Protein AF-0000000073452058 (afdb_homodimer)

Nearest PDB structures (foldseek):
  7nsj-assembly1_Ak  TM=2.995E-01  e=7.563E+00  Sus scrofa
  7nsj-assembly1_Ak  TM=2.996E-01  e=7.568E+00  Sus scrofa

Organism: Bacillus licheniformis (strain ATCC 14580 / DSM 13 / JCM 2505 / CCUG 7422 / NBRC 12200 / NCIMB 9375 / NCTC 10341 / NRRL NRS-1264 / Gibson 46) (NCBI:txid279010)

Foldseek 3Di:
DPPVVVVVVVVVVVVVVVVVVVCVLADDDPVLLVVLVVVLVVCCVPPHPDDDPVPDDPVSLVVVLVVCVVCVVVVVHDPSSSLNSLNSNCVVNVHPSPDPVVVVPDPPVVVVVPVVD/DPPVVVVVVVVVVVVVVVVVVVCVLADDDPVLLVVLVVVLVVCCVPPHPDDDPVPDDPVSLVVVLVVCVVCVVVVVHDPSSSLNSLNSNCVVNVHPSDDPVVVVPDPPVVVVVPVVD

Solvent-accessible surface area (backbone atoms only — not comparable to full-atom values): 13432 Å² total; per-residue (Å²): 130,60,68,70,53,51,52,48,52,51,50,30,55,52,41,35,52,56,50,52,61,51,37,59,76,70,53,68,51,71,68,54,50,50,51,46,43,46,53,52,26,51,48,35,59,72,73,48,87,58,84,46,75,86,63,62,47,71,66,55,53,50,53,48,51,53,50,46,68,75,36,23,78,83,70,72,49,54,70,66,53,51,49,45,42,46,50,52,50,17,56,58,64,63,38,77,64,52,71,60,59,61,38,60,67,56,86,47,67,52,55,72,57,52,64,76,108,129,59,67,70,56,52,52,48,51,51,51,32,55,50,41,34,52,56,49,52,62,51,37,58,76,72,50,67,52,71,67,54,50,50,52,46,42,47,52,52,27,52,48,35,59,72,73,48,87,58,83,46,75,86,63,62,44,72,66,56,52,51,52,46,51,51,50,45,69,76,37,24,76,83,71,71,48,54,71,66,52,51,51,45,42,47,50,52,51,18,55,59,65,62,40,77,62,56,71,61,59,57,40,60,69,55,85,47,67,54,56,72,58,54,63,76,109

Structure (mmCIF, N/CA/C/O backbone):
data_AF-0000000073452058-model_v1
#
loop_
_entity.id
_entity.type
_entity.pdbx_description
1 polymer Motility-swarming
#
loop_
_atom_site.group_PDB
_atom_site.id
_atom_site.type_symbol
_atom_site.label_atom_id
_atom_site.label_alt_id
_atom_site.label_comp_id
_atom_site.label_asym_id
_atom_site.label_entity_id
_atom_site.label_seq_id
_atom_site.pdbx_PDB_ins_code
_atom_site.Cartn_x
_atom_site.Cartn_y
_atom_site.Cartn_z
_atom_site.occupancy
_atom_site.B_iso_or_equiv
_atom_site.auth_seq_id
_atom_site.auth_comp_id
_atom_site.auth_asym_id
_atom_site.auth_atom_id
_atom_site.pdbx_PDB_model_num
ATOM 1 N N . MET A 1 1 ? 0.256 28.078 26.484 1 56.62 1 MET A N 1
ATOM 2 C CA . MET A 1 1 ? 0.219 27.781 25.062 1 56.62 1 MET A CA 1
ATOM 3 C C . MET A 1 1 ? -0.728 28.719 24.328 1 56.62 1 MET A C 1
ATOM 5 O O . MET A 1 1 ? -1.786 29.078 24.859 1 56.62 1 MET A O 1
ATOM 9 N N . LYS A 1 2 ? -0.195 29.594 23.359 1 75 2 LYS A N 1
ATOM 10 C CA . LYS A 1 2 ? -1.02 30.531 22.625 1 75 2 LYS A CA 1
ATOM 11 C C . LYS A 1 2 ? -2.203 29.844 21.953 1 75 2 LYS A C 1
ATOM 13 O O . LYS A 1 2 ? -2.111 28.672 21.594 1 75 2 LYS A O 1
ATOM 18 N N . ARG A 1 3 ? -3.305 30.359 22.078 1 81.88 3 ARG A N 1
ATOM 19 C CA . ARG A 1 3 ? -4.562 29.844 21.547 1 81.88 3 ARG A CA 1
ATOM 20 C C . ARG A 1 3 ? -4.367 29.234 20.172 1 81.88 3 ARG A C 1
ATOM 22 O O . ARG A 1 3 ? -4.895 28.172 19.875 1 81.88 3 ARG A O 1
ATOM 29 N N . ALA A 1 4 ? -3.637 29.906 19.344 1 80.69 4 ALA A N 1
ATOM 30 C CA . ALA A 1 4 ? -3.387 29.406 17.984 1 80.69 4 ALA A CA 1
ATOM 31 C C . ALA A 1 4 ? -2.658 28.078 18.016 1 80.69 4 ALA A C 1
ATOM 33 O O . ALA A 1 4 ? -2.943 27.188 17.203 1 80.69 4 ALA A O 1
ATOM 34 N N . SER A 1 5 ? -1.816 27.906 18.969 1 82.88 5 SER A N 1
ATOM 35 C CA . SER A 1 5 ? -1.056 26.672 19.109 1 82.88 5 SER A CA 1
ATOM 36 C C . SER A 1 5 ? -1.951 25.516 19.547 1 82.88 5 SER A C 1
ATOM 38 O O . SER A 1 5 ? -1.804 24.391 19.062 1 82.88 5 SER A O 1
ATOM 40 N N . ILE A 1 6 ? -2.865 25.828 20.359 1 86.81 6 ILE A N 1
ATOM 41 C CA . ILE A 1 6 ? -3.783 24.812 20.859 1 86.81 6 ILE A CA 1
ATOM 42 C C . ILE A 1 6 ? -4.68 24.328 19.719 1 86.81 6 ILE A C 1
ATOM 44 O O . ILE A 1 6 ? -4.941 23.125 19.594 1 86.81 6 ILE A O 1
ATOM 48 N N . VAL A 1 7 ? -5.145 25.266 18.984 1 86 7 VAL A N 1
ATOM 49 C CA . VAL A 1 7 ? -6.023 24.938 17.859 1 86 7 VAL A CA 1
ATOM 50 C C . VAL A 1 7 ? -5.273 24.062 16.859 1 86 7 VAL A C 1
ATOM 52 O O . VAL A 1 7 ? -5.812 23.078 16.359 1 86 7 VAL A O 1
ATOM 55 N N . ARG A 1 8 ? -4.082 24.438 16.625 1 89.44 8 ARG A N 1
ATOM 56 C CA . ARG A 1 8 ? -3.264 23.688 15.695 1 89.44 8 ARG A CA 1
ATOM 57 C C . ARG A 1 8 ? -2.998 22.281 16.219 1 89.44 8 ARG A C 1
ATOM 59 O O . ARG A 1 8 ? -3.023 21.312 15.461 1 89.44 8 ARG A O 1
ATOM 66 N N . GLU A 1 9 ? -2.744 22.156 17.469 1 90.88 9 GLU A N 1
ATOM 67 C CA . GLU A 1 9 ? -2.5 20.859 18.094 1 90.88 9 GLU A CA 1
ATOM 68 C C . GLU A 1 9 ? -3.738 19.969 18.016 1 90.88 9 GLU A C 1
ATOM 70 O O . GLU A 1 9 ? -3.629 18.766 17.75 1 90.88 9 GLU A O 1
ATOM 75 N N . LYS A 1 10 ? -4.859 20.594 18.266 1 92.88 10 LYS A N 1
ATOM 76 C CA . LYS A 1 10 ? -6.109 19.844 18.172 1 92.88 10 LYS A CA 1
ATOM 77 C C . LYS A 1 10 ? -6.352 19.344 16.75 1 92.88 10 LYS A C 1
ATOM 79 O O . LYS A 1 10 ? -6.75 18.203 16.547 1 92.88 10 LYS A O 1
ATOM 84 N N . LYS A 1 11 ? -6.156 20.203 15.883 1 93.69 11 LYS A N 1
ATOM 85 C CA . LYS A 1 11 ? -6.328 19.844 14.484 1 93.69 11 LYS A CA 1
ATOM 86 C C . LYS A 1 11 ? -5.375 18.719 14.086 1 93.69 11 LYS A C 1
ATOM 88 O O . LYS A 1 11 ? -5.754 17.812 13.352 1 93.69 11 LYS A O 1
ATOM 93 N N . TYR A 1 12 ? -4.207 18.766 14.594 1 95.31 12 TYR A N 1
ATOM 94 C CA . TYR A 1 12 ? -3.205 17.734 14.352 1 95.31 12 TYR A CA 1
ATOM 95 C C . TYR A 1 12 ? -3.707 16.375 14.805 1 95.31 12 TYR A C 1
ATOM 97 O O . TYR A 1 12 ? -3.709 15.414 14.023 1 95.31 12 TYR A O 1
ATOM 105 N N . TYR A 1 13 ? -4.172 16.266 15.992 1 95.44 13 TYR A N 1
ATOM 106 C CA . TYR A 1 13 ? -4.605 14.977 16.531 1 95.44 13 TYR A CA 1
ATOM 107 C C . TYR A 1 13 ? -5.844 14.469 15.805 1 95.44 13 TYR A C 1
ATOM 109 O O . TYR A 1 13 ? -5.992 13.266 15.586 1 95.44 13 TYR A O 1
ATOM 117 N N . GLU A 1 14 ? -6.652 15.383 15.414 1 95 14 GLU A N 1
ATOM 118 C CA . GLU A 1 14 ? -7.844 15 14.664 1 95 14 GLU A CA 1
ATOM 119 C C . GLU A 1 14 ? -7.473 14.422 13.297 1 95 14 GLU A C 1
ATOM 121 O O . GLU A 1 14 ? -8.023 13.398 12.883 1 95 14 GLU A O 1
ATOM 126 N N . LEU A 1 15 ? -6.59 15.055 12.672 1 95.69 15 LEU A N 1
ATOM 127 C CA . LEU A 1 15 ? -6.16 14.578 11.359 1 95.69 15 LEU A CA 1
ATOM 128 C C . LEU A 1 15 ? -5.461 13.227 11.469 1 95.69 15 LEU A C 1
ATOM 130 O O . LEU A 1 15 ? -5.719 12.328 10.672 1 95.69 15 LEU A O 1
ATOM 134 N N . VAL A 1 16 ? -4.594 13.055 12.492 1 95.75 16 VAL A N 1
ATOM 135 C CA . VAL A 1 16 ? -3.902 11.789 12.703 1 95.75 16 VAL A CA 1
ATOM 136 C C . VAL A 1 16 ? -4.926 10.672 12.898 1 95.75 16 VAL A C 1
ATOM 138 O O . VAL A 1 16 ? -4.812 9.602 12.289 1 95.75 16 VAL A O 1
ATOM 141 N N . GLU A 1 17 ? -5.918 10.961 13.672 1 95.06 17 GLU A N 1
ATOM 142 C CA . GLU A 1 17 ? -6.922 9.945 13.969 1 95.06 17 GLU A CA 1
ATOM 143 C C . GLU A 1 17 ? -7.73 9.594 12.719 1 95.06 17 GLU A C 1
ATOM 145 O O . GLU A 1 17 ? -7.992 8.422 12.453 1 95.06 17 GLU A O 1
ATOM 150 N N . GLN A 1 18 ? -8.141 10.562 11.992 1 93.38 18 GLN A N 1
ATOM 151 C CA . GLN A 1 18 ? -8.898 10.328 10.758 1 93.38 18 GLN A CA 1
ATOM 152 C C . GLN A 1 18 ? -8.07 9.539 9.75 1 93.38 18 GLN A C 1
ATOM 154 O O . GLN A 1 18 ? -8.578 8.625 9.109 1 93.38 18 GLN A O 1
ATOM 159 N N . LEU A 1 19 ? -6.844 9.867 9.625 1 93.31 19 LEU A N 1
ATOM 160 C CA . LEU A 1 19 ? -5.969 9.188 8.672 1 93.31 19 LEU A CA 1
ATOM 161 C C . LEU A 1 19 ? -5.688 7.754 9.117 1 93.31 19 LEU A C 1
ATOM 163 O O . LEU A 1 19 ? -5.57 6.852 8.289 1 93.31 19 LEU A O 1
ATOM 167 N N . LYS A 1 20 ? -5.52 7.559 10.391 1 92.31 20 LYS A N 1
ATOM 168 C CA . LYS A 1 20 ? -5.336 6.215 10.922 1 92.31 20 LYS A CA 1
ATOM 169 C C . LYS A 1 20 ? -6.516 5.312 10.57 1 92.31 20 LYS A C 1
ATOM 171 O O . LYS A 1 20 ? -6.328 4.16 10.18 1 92.31 20 LYS A O 1
ATOM 176 N N . VAL A 1 21 ? -7.668 5.805 10.719 1 87.88 21 VAL A N 1
ATOM 177 C CA . VAL A 1 21 ? -8.875 5.043 10.414 1 87.88 21 VAL A CA 1
ATOM 178 C C . VAL A 1 21 ? -8.883 4.668 8.93 1 87.88 21 VAL A C 1
ATOM 180 O O . VAL A 1 21 ? -9.156 3.518 8.578 1 87.88 21 VAL A O 1
ATOM 183 N N . ARG A 1 22 ? -8.523 5.578 8.102 1 83.12 22 ARG A N 1
ATOM 184 C CA . ARG A 1 22 ? -8.539 5.332 6.66 1 83.12 22 ARG A CA 1
ATOM 185 C C . ARG A 1 22 ? -7.43 4.367 6.258 1 83.12 22 ARG A C 1
ATOM 187 O O . ARG A 1 22 ? -7.559 3.646 5.266 1 83.12 22 ARG A O 1
ATOM 194 N N . SER A 1 23 ? -6.348 4.395 7.055 1 86.75 23 SER A N 1
ATOM 195 C CA . SER A 1 23 ? -5.199 3.562 6.711 1 86.75 23 SER A CA 1
ATOM 196 C C . SER A 1 23 ? -5.477 2.09 6.992 1 86.75 23 SER A C 1
ATOM 198 O O . SER A 1 23 ? -4.785 1.211 6.473 1 86.75 23 SER A O 1
ATOM 200 N N . GLN A 1 24 ? -6.418 1.76 7.77 1 81.12 24 GLN A N 1
ATOM 201 C CA . GLN A 1 24 ? -6.719 0.382 8.141 1 81.12 24 GLN A CA 1
ATOM 202 C C . GLN A 1 24 ? -7.133 -0.438 6.922 1 81.12 24 GLN A C 1
ATOM 204 O O . GLN A 1 24 ? -6.922 -1.652 6.883 1 81.12 24 GLN A O 1
ATOM 209 N N . ASP A 1 25 ? -7.641 0.292 5.996 1 70.62 25 ASP A N 1
ATOM 210 C CA . ASP A 1 25 ? -8.125 -0.395 4.801 1 70.62 25 ASP A CA 1
ATOM 211 C C . ASP A 1 25 ? -6.996 -0.639 3.809 1 70.62 25 ASP A C 1
ATOM 213 O O . ASP A 1 25 ? -7.141 -1.435 2.877 1 70.62 25 ASP A O 1
ATOM 217 N N . VAL A 1 26 ? -5.934 0.062 4.109 1 73.94 26 VAL A N 1
ATOM 218 C CA . VAL A 1 26 ? -4.902 -0.02 3.08 1 73.94 26 VAL A CA 1
ATOM 219 C C . VAL A 1 26 ? -3.621 -0.601 3.676 1 73.94 26 VAL A C 1
ATOM 221 O O . VAL A 1 26 ? -2.623 -0.774 2.973 1 73.94 26 VAL A O 1
ATOM 224 N N . THR A 1 27 ? -3.629 -0.846 4.953 1 80.31 27 THR A N 1
ATOM 225 C CA . THR A 1 27 ? -2.498 -1.493 5.613 1 80.31 27 THR A CA 1
ATOM 226 C C . THR A 1 27 ? -2.881 -2.891 6.094 1 80.31 27 THR A C 1
ATOM 228 O O . THR A 1 27 ? -4.055 -3.16 6.363 1 80.31 27 THR A O 1
ATOM 231 N N . PHE A 1 28 ? -1.973 -3.779 6.059 1 78.25 28 PHE A N 1
ATOM 232 C CA . PHE A 1 28 ? -2.193 -5.125 6.574 1 78.25 28 PHE A CA 1
ATOM 233 C C . PHE A 1 28 ? -0.896 -5.715 7.121 1 78.25 28 PHE A C 1
ATOM 235 O O . PHE A 1 28 ? 0.19 -5.207 6.836 1 78.25 28 PHE A O 1
ATOM 242 N N . SER A 1 29 ? -1.094 -6.613 7.957 1 81.25 29 SER A N 1
ATOM 243 C CA . SER A 1 29 ? 0.031 -7.234 8.648 1 81.25 29 SER A CA 1
ATOM 244 C C . SER A 1 29 ? 0.936 -7.98 7.668 1 81.25 29 SER A C 1
ATOM 246 O O . SER A 1 29 ? 0.506 -8.352 6.574 1 81.25 29 SER A O 1
ATOM 248 N N . ALA A 1 30 ? 2.117 -8.141 8.164 1 82.44 30 ALA A N 1
ATOM 249 C CA . ALA A 1 30 ? 3.062 -8.93 7.375 1 82.44 30 ALA A CA 1
ATOM 250 C C . ALA A 1 30 ? 2.527 -10.328 7.113 1 82.44 30 ALA A C 1
ATOM 252 O O . ALA A 1 30 ? 2.717 -10.883 6.027 1 82.44 30 ALA A O 1
ATOM 253 N N . THR A 1 31 ? 1.866 -10.859 8.117 1 86.88 31 THR A N 1
ATOM 254 C CA . THR A 1 31 ? 1.302 -12.195 7.98 1 86.88 31 THR A CA 1
ATOM 255 C C . THR A 1 31 ? 0.236 -12.227 6.887 1 86.88 31 THR A C 1
ATOM 257 O O . THR A 1 31 ? 0.207 -13.141 6.066 1 86.88 31 THR A O 1
ATOM 260 N N . LYS A 1 32 ? -0.592 -11.211 6.906 1 89 32 LYS A N 1
ATOM 261 C CA . LYS A 1 32 ? -1.625 -11.125 5.879 1 89 32 LYS A CA 1
ATOM 262 C C . LYS A 1 32 ? -1.008 -10.961 4.492 1 89 32 LYS A C 1
ATOM 264 O O . LYS A 1 32 ? -1.448 -11.594 3.533 1 89 32 LYS A O 1
ATOM 269 N N . ALA A 1 33 ? -0.028 -10.188 4.422 1 90.38 33 ALA A N 1
ATOM 270 C CA . ALA A 1 33 ? 0.661 -9.984 3.15 1 90.38 33 ALA A CA 1
ATOM 271 C C . ALA A 1 33 ? 1.209 -11.297 2.604 1 90.38 33 ALA A C 1
ATOM 273 O O . ALA A 1 33 ? 1.017 -11.617 1.429 1 90.38 33 ALA A O 1
ATOM 274 N N . VAL A 1 34 ? 1.821 -12.031 3.463 1 92.25 34 VAL A N 1
ATOM 275 C CA . VAL A 1 34 ? 2.4 -13.305 3.051 1 92.25 34 VAL A CA 1
ATOM 276 C C . VAL A 1 34 ? 1.298 -14.234 2.543 1 92.25 34 VAL A C 1
ATOM 278 O O . VAL A 1 34 ? 1.468 -14.906 1.525 1 92.25 34 VAL A O 1
ATOM 281 N N . GLY A 1 35 ? 0.19 -14.227 3.25 1 94.62 35 GLY A N 1
ATOM 282 C CA . GLY A 1 35 ? -0.938 -15.031 2.811 1 94.62 35 GLY A CA 1
ATOM 283 C C . GLY A 1 35 ? -1.427 -14.664 1.421 1 94.62 35 GLY A C 1
ATOM 284 O O . GLY A 1 35 ? -1.725 -15.547 0.611 1 94.62 35 GLY A O 1
ATOM 285 N N . LEU A 1 36 ? -1.496 -13.445 1.178 1 94.38 36 LEU A N 1
ATOM 286 C CA . LEU A 1 36 ? -1.951 -12.961 -0.121 1 94.38 36 LEU A CA 1
ATOM 287 C C . LEU A 1 36 ? -0.944 -13.305 -1.213 1 94.38 36 LEU A C 1
ATOM 289 O O . LEU A 1 36 ? -1.329 -13.656 -2.33 1 94.38 36 LEU A O 1
ATOM 293 N N . LEU A 1 37 ? 0.332 -13.258 -0.85 1 96.12 37 LEU A N 1
ATOM 294 C CA . LEU A 1 37 ? 1.372 -13.609 -1.81 1 96.12 37 LEU A CA 1
ATOM 295 C C . LEU A 1 37 ? 1.333 -15.102 -2.131 1 96.12 37 LEU A C 1
ATOM 297 O O . LEU A 1 37 ? 1.562 -15.5 -3.275 1 96.12 37 LEU A O 1
ATOM 301 N N . MET A 1 38 ? 1.025 -15.867 -1.115 1 96.94 38 MET A N 1
ATOM 302 C CA . MET A 1 38 ? 0.893 -17.312 -1.312 1 96.94 38 MET A CA 1
ATOM 303 C C . MET A 1 38 ? -0.273 -17.625 -2.242 1 96.94 38 MET A C 1
ATOM 305 O O . MET A 1 38 ? -0.155 -18.469 -3.125 1 96.94 38 MET A O 1
ATOM 309 N N . LEU A 1 39 ? -1.33 -16.922 -2.059 1 97.25 39 LEU A N 1
ATOM 310 C CA . LEU A 1 39 ? -2.5 -17.094 -2.912 1 97.25 39 LEU A CA 1
ATOM 311 C C . LEU A 1 39 ? -2.182 -16.719 -4.355 1 97.25 39 LEU A C 1
ATOM 313 O O . LEU A 1 39 ? -2.553 -17.438 -5.289 1 97.25 39 LEU A O 1
ATOM 317 N N . PHE A 1 40 ? -1.503 -15.633 -4.516 1 96.94 40 PHE A N 1
ATOM 318 C CA . PHE A 1 40 ? -1.114 -15.172 -5.844 1 96.94 40 PHE A CA 1
ATOM 319 C C . PHE A 1 40 ? -0.161 -16.156 -6.504 1 96.94 40 PHE A C 1
ATOM 321 O O . PHE A 1 40 ? -0.311 -16.484 -7.684 1 96.94 40 PHE A O 1
ATOM 328 N N . SER A 1 41 ? 0.764 -16.703 -5.762 1 97.12 41 SER A N 1
ATOM 329 C CA . SER A 1 41 ? 1.72 -17.672 -6.285 1 97.12 41 SER A CA 1
ATOM 330 C C . SER A 1 41 ? 1.022 -18.953 -6.711 1 97.12 41 SER A C 1
ATOM 332 O O . SER A 1 41 ? 1.376 -19.547 -7.734 1 97.12 41 SER A O 1
ATOM 334 N N . ARG A 1 42 ? 0.08 -19.359 -5.953 1 96.44 42 ARG A N 1
ATOM 335 C CA . ARG A 1 42 ? -0.7 -20.531 -6.312 1 96.44 42 ARG A CA 1
ATOM 336 C C . ARG A 1 42 ? -1.408 -20.344 -7.648 1 96.44 42 ARG A C 1
ATOM 338 O O . ARG A 1 42 ? -1.439 -21.25 -8.484 1 96.44 42 ARG A O 1
ATOM 345 N N . TYR A 1 43 ? -2.002 -19.156 -7.773 1 97 43 TYR A N 1
ATOM 346 C CA . TYR A 1 43 ? -2.656 -18.828 -9.031 1 97 43 TYR A CA 1
ATOM 347 C C . TYR A 1 43 ? -1.672 -18.906 -10.195 1 97 43 TYR A C 1
ATOM 349 O O . TYR A 1 43 ? -1.977 -19.484 -11.234 1 97 43 TYR A O 1
ATOM 357 N N . LEU A 1 44 ? -0.503 -18.359 -10.031 1 96.44 44 LEU A N 1
ATOM 358 C CA . LEU A 1 44 ? 0.488 -18.297 -11.102 1 96.44 44 LEU A CA 1
ATOM 359 C C . LEU A 1 44 ? 0.936 -19.688 -11.508 1 96.44 44 LEU A C 1
ATOM 361 O O . LEU A 1 44 ? 1 -20 -12.703 1 96.44 44 LEU A O 1
ATOM 365 N N . VAL A 1 45 ? 1.137 -20.516 -10.531 1 95.69 45 VAL A N 1
ATOM 366 C CA . VAL A 1 45 ? 1.662 -21.844 -10.797 1 95.69 45 VAL A CA 1
ATOM 367 C C . VAL A 1 45 ? 0.597 -22.703 -11.492 1 95.69 45 VAL A C 1
ATOM 369 O O . VAL A 1 45 ? 0.913 -23.516 -12.359 1 95.69 45 VAL A O 1
ATOM 372 N N . ASN A 1 46 ? -0.624 -22.406 -11.211 1 94.5 46 ASN A N 1
ATOM 373 C CA . ASN A 1 46 ? -1.69 -23.297 -11.68 1 94.5 46 ASN A CA 1
ATOM 374 C C . ASN A 1 46 ? -2.303 -22.781 -12.977 1 94.5 46 ASN A C 1
ATOM 376 O O . ASN A 1 46 ? -2.822 -23.578 -13.773 1 94.5 46 ASN A O 1
ATOM 380 N N . TYR A 1 47 ? -2.182 -21.547 -13.203 1 94.81 47 TYR A N 1
ATOM 381 C CA . TYR A 1 47 ? -3.033 -21.031 -14.273 1 94.81 47 TYR A CA 1
ATOM 382 C C . TYR A 1 47 ? -2.225 -20.203 -15.266 1 94.81 47 TYR A C 1
ATOM 384 O O . TYR A 1 47 ? -2.775 -19.672 -16.234 1 94.81 47 TYR A O 1
ATOM 392 N N . THR A 1 48 ? -0.941 -20.078 -15.023 1 94.75 48 THR A N 1
ATOM 393 C CA . THR A 1 48 ? -0.128 -19.281 -15.938 1 94.75 48 THR A CA 1
ATOM 394 C C . THR A 1 48 ? 1.175 -20.016 -16.266 1 94.75 48 THR A C 1
ATOM 396 O O . THR A 1 48 ? 1.441 -21.094 -15.734 1 94.75 48 THR A O 1
ATOM 399 N N . SER A 1 49 ? 1.943 -19.406 -17.156 1 91.38 49 SER A N 1
ATOM 400 C CA . SER A 1 49 ? 3.252 -19.953 -17.516 1 91.38 49 SER A CA 1
ATOM 401 C C . SER A 1 49 ? 4.375 -19.141 -16.859 1 91.38 49 SER A C 1
ATOM 403 O O . SER A 1 49 ? 5.535 -19.25 -17.25 1 91.38 49 SER A O 1
ATOM 405 N N . VAL A 1 50 ? 4.016 -18.328 -15.891 1 92.12 50 VAL A N 1
ATOM 406 C CA . VAL A 1 50 ? 4.988 -17.469 -15.211 1 92.12 50 VAL A CA 1
ATOM 407 C C . VAL A 1 50 ? 5.996 -18.344 -14.461 1 92.12 50 VAL A C 1
ATOM 409 O O . VAL A 1 50 ? 5.613 -19.25 -13.711 1 92.12 50 VAL A O 1
ATOM 412 N N . GLU A 1 51 ? 7.219 -18 -14.648 1 88.19 51 GLU A N 1
ATOM 413 C CA . GLU A 1 51 ? 8.273 -18.781 -13.992 1 88.19 51 GLU A CA 1
ATOM 414 C C . GLU A 1 51 ? 9.023 -17.938 -12.977 1 88.19 51 GLU A C 1
ATOM 416 O O . GLU A 1 51 ? 9.695 -18.469 -12.094 1 88.19 51 GLU A O 1
ATOM 421 N N . SER A 1 52 ? 8.961 -16.641 -13.195 1 90.5 52 SER A N 1
ATOM 422 C CA . SER A 1 52 ? 9.625 -15.711 -12.289 1 90.5 52 SER A CA 1
ATOM 423 C C . SER A 1 52 ? 8.805 -14.43 -12.109 1 90.5 52 SER A C 1
ATOM 425 O O . SER A 1 52 ? 7.945 -14.125 -12.93 1 90.5 52 SER A O 1
ATOM 427 N N . VAL A 1 53 ? 9.117 -13.742 -11.062 1 89.56 53 VAL A N 1
ATOM 428 C CA . VAL A 1 53 ? 8.359 -12.539 -10.734 1 89.56 53 VAL A CA 1
ATOM 429 C C . VAL A 1 53 ? 8.547 -11.492 -11.836 1 89.56 53 VAL A C 1
ATOM 431 O O . VAL A 1 53 ? 7.652 -10.688 -12.094 1 89.56 53 VAL A O 1
ATOM 434 N N . GLU A 1 54 ? 9.672 -11.555 -12.547 1 86.38 54 GLU A N 1
ATOM 435 C CA . GLU A 1 54 ? 9.969 -10.609 -13.617 1 86.38 54 GLU A CA 1
ATOM 436 C C . GLU A 1 54 ? 9.031 -10.812 -14.805 1 86.38 54 GLU A C 1
ATOM 438 O O . GLU A 1 54 ? 8.852 -9.914 -15.625 1 86.38 54 GLU A O 1
ATOM 443 N N . ASP A 1 55 ? 8.438 -11.984 -14.781 1 87.81 55 ASP A N 1
ATOM 444 C CA . ASP A 1 55 ? 7.555 -12.32 -15.898 1 87.81 55 ASP A CA 1
ATOM 445 C C . ASP A 1 55 ? 6.137 -11.82 -15.648 1 87.81 55 ASP A C 1
ATOM 447 O O . ASP A 1 55 ? 5.301 -11.836 -16.562 1 87.81 55 ASP A O 1
ATOM 451 N N . ILE A 1 56 ? 5.879 -11.336 -14.469 1 89.75 56 ILE A N 1
ATOM 452 C CA . ILE A 1 56 ? 4.523 -10.914 -14.125 1 89.75 56 ILE A CA 1
ATOM 453 C C . ILE A 1 56 ? 4.246 -9.539 -14.719 1 89.75 56 ILE A C 1
ATOM 455 O O . ILE A 1 56 ? 4.988 -8.586 -14.469 1 89.75 56 ILE A O 1
ATOM 459 N N . ASN A 1 57 ? 3.277 -9.484 -15.5 1 81.88 57 ASN A N 1
ATOM 460 C CA . ASN A 1 57 ? 2.922 -8.195 -16.078 1 81.88 57 ASN A CA 1
ATOM 461 C C . ASN A 1 57 ? 1.521 -7.754 -15.664 1 81.88 57 ASN A C 1
ATOM 463 O O . ASN A 1 57 ? 0.859 -8.438 -14.883 1 81.88 57 ASN A O 1
ATOM 467 N N . GLU A 1 58 ? 1.139 -6.68 -16.141 1 77.75 58 GLU A N 1
ATOM 468 C CA . GLU A 1 58 ? -0.138 -6.082 -15.766 1 77.75 58 GLU A CA 1
ATOM 469 C C . GLU A 1 58 ? -1.308 -6.98 -16.156 1 77.75 58 GLU A C 1
ATOM 471 O O . GLU A 1 58 ? -2.299 -7.078 -15.438 1 77.75 58 GLU A O 1
ATOM 476 N N . ASP A 1 59 ? -1.146 -7.613 -17.266 1 80.5 59 ASP A N 1
ATOM 477 C CA . ASP A 1 59 ? -2.203 -8.508 -17.734 1 80.5 59 ASP A CA 1
ATOM 478 C C . ASP A 1 59 ? -2.402 -9.672 -16.766 1 80.5 59 ASP A C 1
ATOM 480 O O . ASP A 1 59 ? -3.537 -10.055 -16.469 1 80.5 59 ASP A O 1
ATOM 484 N N . CYS A 1 60 ? -1.316 -10.164 -16.344 1 85.56 60 CYS A N 1
ATOM 485 C CA . CYS A 1 60 ? -1.366 -11.266 -15.383 1 85.56 60 CYS A CA 1
ATOM 486 C C . CYS A 1 60 ? -2.08 -10.852 -14.102 1 85.56 60 CYS A C 1
ATOM 488 O O . CYS A 1 60 ? -2.893 -11.609 -13.57 1 85.56 60 CYS A O 1
ATOM 490 N N . ALA A 1 61 ? -1.764 -9.688 -13.641 1 84.38 61 ALA A N 1
ATO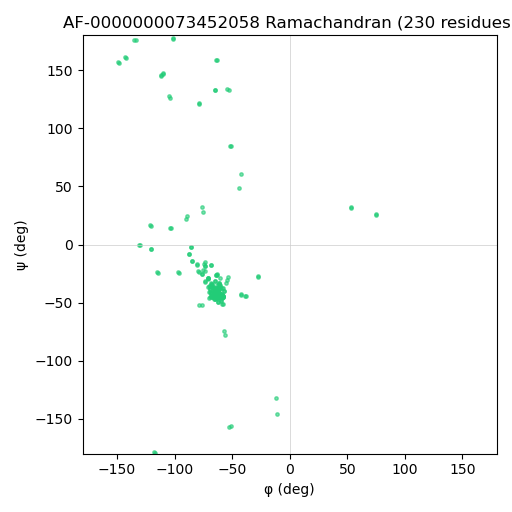M 491 C CA . ALA A 1 61 ? -2.383 -9.164 -12.422 1 84.38 61 ALA A CA 1
ATOM 492 C C . ALA A 1 61 ? -3.885 -8.977 -12.609 1 84.38 61 ALA A C 1
ATOM 494 O O . ALA A 1 61 ? -4.676 -9.328 -11.734 1 84.38 61 ALA A O 1
ATOM 495 N N . GLU A 1 62 ? -4.281 -8.523 -13.719 1 81.81 62 GLU A N 1
ATOM 496 C CA . GLU A 1 62 ? -5.695 -8.305 -14.008 1 81.81 62 GLU A CA 1
ATOM 497 C C . GLU A 1 62 ? -6.465 -9.625 -14.039 1 81.81 62 GLU A C 1
ATOM 499 O O . GLU A 1 62 ? -7.566 -9.719 -13.492 1 81.81 62 GLU A O 1
ATOM 504 N N . LEU A 1 63 ? -5.918 -10.531 -14.703 1 86.75 63 LEU A N 1
ATOM 505 C CA . LEU A 1 63 ? -6.551 -11.844 -14.773 1 86.75 63 LEU A CA 1
ATOM 506 C C . LEU A 1 63 ? -6.656 -12.477 -13.391 1 86.75 63 LEU A C 1
ATOM 508 O O . LEU A 1 63 ? -7.66 -13.117 -13.07 1 86.75 63 LEU A O 1
ATOM 512 N N . TYR A 1 64 ? -5.617 -12.211 -12.648 1 90.75 64 TYR A N 1
ATOM 513 C CA . TYR A 1 64 ? -5.641 -12.703 -11.273 1 90.75 64 TYR A CA 1
ATOM 514 C C . TYR A 1 64 ? -6.777 -12.062 -10.484 1 90.75 64 TYR A C 1
ATOM 516 O O . TYR A 1 64 ? -7.48 -12.75 -9.734 1 90.75 64 TYR A O 1
ATOM 524 N N . PHE A 1 65 ? -6.977 -10.844 -10.672 1 83.19 65 PHE A N 1
ATOM 525 C CA . PHE A 1 65 ? -8.031 -10.141 -9.938 1 83.19 65 PHE A CA 1
ATOM 526 C C . PHE A 1 65 ? -9.406 -10.672 -10.328 1 83.19 65 PHE A C 1
ATOM 528 O O . PHE A 1 65 ? -10.266 -10.859 -9.469 1 83.19 65 PHE A O 1
ATOM 535 N N . ASN A 1 66 ? -9.555 -10.914 -11.57 1 83.81 66 ASN A N 1
ATOM 536 C CA . ASN A 1 66 ? -10.805 -11.523 -12.031 1 83.81 66 ASN A CA 1
ATOM 537 C C . ASN A 1 66 ? -11.008 -12.906 -11.422 1 83.81 66 ASN A C 1
ATOM 539 O O . ASN A 1 66 ? -12.125 -13.25 -11.023 1 83.81 66 ASN A O 1
ATOM 543 N N . TYR A 1 67 ? -9.922 -13.617 -11.391 1 90.38 67 TYR A N 1
ATOM 544 C CA . TYR A 1 67 ? -9.969 -14.945 -10.773 1 90.38 67 TYR A CA 1
ATOM 545 C C . TYR A 1 67 ? -10.43 -14.852 -9.32 1 90.38 67 TYR A C 1
ATOM 547 O O . TYR A 1 67 ? -11.25 -15.656 -8.875 1 90.38 67 TYR A O 1
ATOM 555 N N . LEU A 1 68 ? -9.898 -13.891 -8.57 1 90.81 68 LEU A N 1
ATOM 556 C CA . LEU A 1 68 ? -10.281 -13.711 -7.172 1 90.81 68 LEU A CA 1
ATOM 557 C C . LEU A 1 68 ? -11.766 -13.383 -7.059 1 90.81 68 LEU A C 1
ATOM 559 O O . LEU A 1 68 ? -12.469 -13.945 -6.219 1 90.81 68 LEU A O 1
ATOM 563 N N . MET A 1 69 ? -12.203 -12.516 -7.863 1 84.06 69 MET A N 1
ATOM 564 C CA . MET A 1 69 ? -13.602 -12.078 -7.836 1 84.06 69 MET A CA 1
ATOM 565 C C . MET A 1 69 ? -14.539 -13.242 -8.133 1 84.06 69 MET A C 1
ATOM 567 O O . MET A 1 69 ? -15.57 -13.391 -7.48 1 84.06 69 MET A O 1
ATOM 571 N N . ASP A 1 70 ? -14.148 -14.039 -9.039 1 86.5 70 ASP A N 1
ATOM 572 C CA . ASP A 1 70 ? -15 -15.141 -9.484 1 86.5 70 ASP A CA 1
ATOM 573 C C . ASP A 1 70 ? -14.992 -16.281 -8.469 1 86.5 70 ASP A C 1
ATOM 575 O O . ASP A 1 70 ? -15.938 -17.062 -8.406 1 86.5 70 ASP A O 1
ATOM 579 N N . ASN A 1 71 ? -13.938 -16.359 -7.715 1 92.69 71 ASN A N 1
ATOM 580 C CA . ASN A 1 71 ? -13.758 -17.547 -6.895 1 92.69 71 ASN A CA 1
ATOM 581 C C . ASN A 1 71 ? -13.68 -17.203 -5.41 1 92.69 71 ASN A C 1
ATOM 583 O O . ASN A 1 71 ? -13.203 -18 -4.605 1 92.69 71 ASN A O 1
ATOM 587 N N . HIS A 1 72 ? -14.086 -16.031 -5.004 1 87.06 72 HIS A N 1
ATOM 588 C CA . HIS A 1 72 ? -13.852 -15.531 -3.654 1 87.06 72 HIS A CA 1
ATOM 589 C C . HIS A 1 72 ? -14.531 -16.422 -2.615 1 87.06 72 HIS A C 1
ATOM 591 O O . HIS A 1 72 ? -13.992 -16.625 -1.527 1 87.06 72 HIS A O 1
ATOM 597 N N . LYS A 1 73 ? -15.688 -17.016 -2.943 1 91.31 73 LYS A N 1
ATOM 598 C CA . LYS A 1 73 ? -16.375 -17.906 -2.016 1 91.31 73 LYS A CA 1
ATOM 599 C C . LYS A 1 73 ? -15.602 -19.203 -1.822 1 91.31 73 LYS A C 1
ATOM 601 O O . LYS A 1 73 ? -15.398 -19.656 -0.691 1 91.31 73 LYS A O 1
ATOM 606 N N . ARG A 1 74 ? -15.172 -19.703 -2.902 1 94.5 74 ARG A N 1
ATOM 607 C CA . ARG A 1 74 ? -14.414 -20.938 -2.861 1 94.5 74 ARG A CA 1
ATOM 608 C C . ARG A 1 74 ? -13.086 -20.75 -2.133 1 94.5 74 ARG A C 1
ATOM 610 O O . ARG A 1 74 ? -12.648 -21.641 -1.389 1 94.5 74 ARG A O 1
ATOM 617 N N . LEU A 1 75 ? -12.484 -19.625 -2.332 1 94.31 75 LEU A N 1
ATOM 618 C CA . LEU A 1 75 ? -11.172 -19.328 -1.773 1 94.31 75 LEU A CA 1
ATOM 619 C C . LEU A 1 75 ? -11.281 -18.891 -0.319 1 94.31 75 LEU A C 1
ATOM 621 O O . LEU A 1 75 ? -10.281 -18.828 0.396 1 94.31 75 LEU A O 1
ATOM 625 N N . GLY A 1 76 ? -12.508 -18.5 0.128 1 93.25 76 GLY A N 1
ATOM 626 C CA . GLY A 1 76 ? -12.703 -18.047 1.497 1 93.25 76 GLY A CA 1
ATOM 627 C C . GLY A 1 76 ? -12.164 -16.656 1.753 1 93.25 76 GLY A C 1
ATOM 628 O O . GLY A 1 76 ? -11.648 -16.375 2.836 1 93.25 76 GLY A O 1
ATOM 629 N N . ILE A 1 77 ? -12.086 -15.844 0.705 1 90.69 77 ILE A N 1
ATOM 630 C CA . ILE A 1 77 ? -11.578 -14.484 0.872 1 90.69 77 ILE A CA 1
ATOM 631 C C . ILE A 1 77 ? -12.719 -13.484 0.684 1 90.69 77 ILE A C 1
ATOM 633 O O . ILE A 1 77 ? -13.695 -13.773 -0.014 1 90.69 77 ILE A O 1
ATOM 637 N N . ASN A 1 78 ? -12.656 -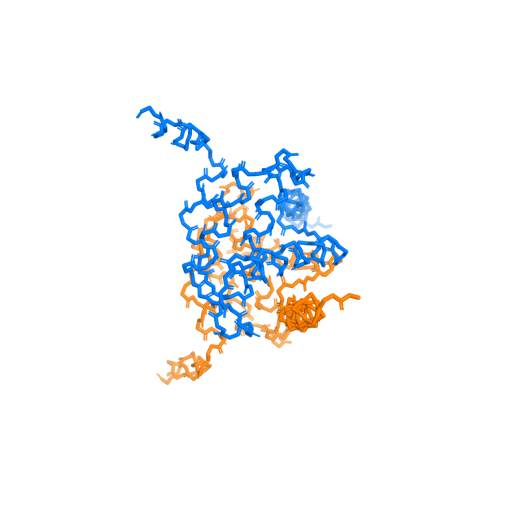12.352 1.406 1 82.81 78 ASN A N 1
ATOM 638 C CA . ASN A 1 78 ? -13.672 -11.312 1.323 1 82.81 78 ASN A CA 1
ATOM 639 C C . ASN A 1 78 ? -13.211 -10.141 0.464 1 82.81 78 ASN A C 1
ATOM 641 O O . ASN A 1 78 ? -12.102 -10.164 -0.083 1 82.81 78 ASN A O 1
ATOM 645 N N . LEU A 1 79 ? -14.07 -9.188 0.299 1 78 79 LEU A N 1
ATOM 646 C CA . LEU A 1 79 ? -13.797 -8.055 -0.582 1 78 79 LEU A CA 1
ATOM 647 C C . LEU A 1 79 ? -12.578 -7.273 -0.104 1 78 79 LEU A C 1
ATOM 649 O O . LEU A 1 79 ? -11.797 -6.777 -0.917 1 78 79 LEU A O 1
ATOM 653 N N . THR A 1 80 ? -12.445 -7.219 1.131 1 77.88 80 THR A N 1
ATOM 654 C CA . THR A 1 80 ? -11.289 -6.52 1.697 1 77.88 80 THR A CA 1
ATOM 655 C C . THR A 1 80 ? -9.992 -7.234 1.333 1 77.88 80 THR A C 1
ATOM 657 O O . THR A 1 80 ? -9 -6.59 0.984 1 77.88 80 THR A O 1
ATOM 660 N N . ASP A 1 81 ? -10.016 -8.562 1.341 1 84.38 81 ASP A N 1
ATOM 661 C CA . ASP A 1 81 ? -8.844 -9.344 0.966 1 84.38 81 ASP A CA 1
ATOM 662 C C . ASP A 1 81 ? -8.492 -9.141 -0.506 1 84.38 81 ASP A C 1
ATOM 664 O O . ASP A 1 81 ? -7.312 -9.055 -0.863 1 84.38 81 ASP A O 1
ATOM 668 N N . ILE A 1 82 ? -9.508 -9.047 -1.227 1 83.94 82 ILE A N 1
ATOM 669 C CA . ILE A 1 82 ? -9.297 -8.875 -2.66 1 83.94 82 ILE A CA 1
ATOM 670 C C . ILE A 1 82 ? -8.664 -7.508 -2.926 1 83.94 82 ILE A C 1
ATOM 672 O O . ILE A 1 82 ? -7.688 -7.41 -3.672 1 83.94 82 ILE A O 1
ATOM 676 N N . LYS A 1 83 ? -9.203 -6.574 -2.273 1 77.44 83 LYS A N 1
ATOM 677 C CA . LYS A 1 83 ? -8.664 -5.227 -2.432 1 77.44 83 LYS A CA 1
ATOM 678 C C . LYS A 1 83 ? -7.211 -5.156 -1.977 1 77.44 83 LYS A C 1
ATOM 680 O O . LYS A 1 83 ? -6.371 -4.574 -2.662 1 77.44 83 LYS A O 1
ATOM 685 N N . ARG A 1 84 ? -6.93 -5.766 -0.92 1 82.88 84 ARG A N 1
ATOM 686 C CA . ARG A 1 84 ? -5.574 -5.785 -0.383 1 82.88 84 ARG A CA 1
ATOM 687 C C . ARG A 1 84 ? -4.621 -6.52 -1.324 1 82.88 84 ARG A C 1
ATOM 689 O O . ARG A 1 84 ? -3.471 -6.109 -1.492 1 82.88 84 ARG A O 1
ATOM 696 N N . SER A 1 85 ? -5.145 -7.555 -1.856 1 87.62 85 SER A N 1
ATOM 697 C CA . SER A 1 85 ? -4.34 -8.297 -2.818 1 87.62 85 SER A CA 1
ATOM 698 C C . SER A 1 85 ? -4 -7.441 -4.035 1 87.62 85 SER A C 1
ATOM 700 O O . SER A 1 85 ? -2.855 -7.434 -4.492 1 87.62 85 SER A O 1
ATOM 702 N N . MET A 1 86 ? -4.953 -6.75 -4.449 1 82.5 86 MET A N 1
ATOM 703 C CA . MET A 1 86 ? -4.762 -5.895 -5.617 1 82.5 86 MET A CA 1
ATOM 704 C C . MET A 1 86 ? -3.758 -4.785 -5.324 1 82.5 86 MET A C 1
ATOM 706 O O . MET A 1 86 ? -2.887 -4.5 -6.148 1 82.5 86 MET A O 1
ATOM 710 N N . GLN A 1 87 ? -3.943 -4.242 -4.215 1 79.44 87 GLN A N 1
ATOM 711 C CA . GLN A 1 87 ? -3.025 -3.186 -3.803 1 79.44 87 GLN A CA 1
ATOM 712 C C . GLN A 1 87 ? -1.6 -3.715 -3.676 1 79.44 87 GLN A C 1
ATOM 714 O O . GLN A 1 87 ? -0.66 -3.115 -4.203 1 79.44 87 GLN A O 1
ATOM 719 N N . LEU A 1 88 ? -1.455 -4.785 -2.996 1 87 88 LEU A N 1
ATOM 720 C CA . LEU A 1 88 ? -0.147 -5.379 -2.742 1 87 88 LEU A CA 1
ATOM 721 C C . LEU A 1 88 ? 0.552 -5.734 -4.051 1 87 88 LEU A C 1
ATOM 723 O O . LEU A 1 88 ? 1.714 -5.371 -4.254 1 87 88 LEU A O 1
ATOM 727 N N . ILE A 1 89 ? -0.191 -6.363 -4.867 1 87.31 89 ILE A N 1
ATOM 728 C CA . ILE A 1 89 ? 0.386 -6.812 -6.129 1 87.31 89 ILE A CA 1
ATOM 729 C C . ILE A 1 89 ? 0.672 -5.605 -7.023 1 87.31 89 ILE A C 1
ATOM 731 O O . ILE A 1 89 ? 1.698 -5.562 -7.707 1 87.31 89 ILE A O 1
ATOM 735 N N . GLY A 1 90 ? -0.255 -4.672 -7.023 1 81.44 90 GLY A N 1
ATOM 736 C CA . GLY A 1 90 ? -0.008 -3.439 -7.758 1 81.44 90 GLY A CA 1
ATOM 737 C C . GLY A 1 90 ? 1.254 -2.723 -7.312 1 81.44 90 GLY A C 1
ATOM 738 O O . GLY A 1 90 ? 2.021 -2.236 -8.148 1 81.44 90 GLY A O 1
ATOM 739 N N . ASP A 1 91 ? 1.48 -2.707 -6.027 1 79.25 91 ASP A N 1
ATOM 740 C CA . ASP A 1 91 ? 2.662 -2.055 -5.473 1 79.25 91 ASP A CA 1
ATOM 741 C C . ASP A 1 91 ? 3.936 -2.807 -5.852 1 79.25 91 ASP A C 1
ATOM 743 O O . ASP A 1 91 ? 4.953 -2.189 -6.172 1 79.25 91 ASP A O 1
ATOM 747 N N . ILE A 1 92 ? 3.828 -4.086 -5.777 1 82.75 92 ILE A N 1
ATOM 748 C CA . ILE A 1 92 ? 4.992 -4.918 -6.062 1 82.75 92 ILE A CA 1
ATOM 749 C C . ILE A 1 92 ? 5.395 -4.762 -7.523 1 82.75 92 ILE A C 1
ATOM 751 O O . ILE A 1 92 ? 6.582 -4.703 -7.844 1 82.75 92 ILE A O 1
ATOM 755 N N . LEU A 1 93 ? 4.383 -4.734 -8.289 1 77.31 93 LEU A N 1
ATOM 756 C CA . LEU A 1 93 ? 4.641 -4.68 -9.719 1 77.31 93 LEU A CA 1
ATOM 757 C C . LEU A 1 93 ? 4.832 -3.242 -10.188 1 77.31 93 LEU A C 1
ATOM 759 O O . LEU A 1 93 ? 5.242 -3 -11.32 1 77.31 93 LEU A O 1
ATOM 763 N N . ASP A 1 94 ? 4.691 -2.42 -9.289 1 69.44 94 ASP A N 1
ATOM 764 C CA . ASP A 1 94 ? 4.766 -0.995 -9.602 1 69.44 94 ASP A CA 1
ATOM 765 C C . ASP A 1 94 ? 3.809 -0.629 -10.734 1 69.44 94 ASP A C 1
ATOM 767 O O . ASP A 1 94 ? 4.211 -0.007 -11.719 1 69.44 94 ASP A O 1
ATOM 771 N N . VAL A 1 95 ? 2.826 -1.253 -10.805 1 59 95 VAL A N 1
ATOM 772 C CA . VAL A 1 95 ? 1.788 -0.972 -11.789 1 59 95 VAL A CA 1
ATOM 773 C C . VAL A 1 95 ? 0.605 -0.28 -11.117 1 59 95 VAL A C 1
ATOM 775 O O . VAL A 1 95 ? 0.339 -0.506 -9.93 1 59 95 VAL A O 1
ATOM 778 N N . GLU A 1 96 ? 0.297 0.89 -11.812 1 47.88 96 GLU A N 1
ATOM 779 C CA . GLU A 1 96 ? -0.926 1.521 -11.328 1 47.88 96 GLU A CA 1
ATOM 780 C C . GLU A 1 96 ? -2.084 0.527 -11.297 1 47.88 96 GLU A C 1
ATOM 782 O O . GLU A 1 96 ? -2.391 -0.111 -12.305 1 47.88 96 GLU A O 1
ATOM 787 N N . VAL A 1 97 ? -2.16 -0.198 -10.258 1 45.12 97 VAL A N 1
ATOM 788 C CA . VAL A 1 97 ? -3.422 -0.93 -10.211 1 45.12 97 VAL A CA 1
ATOM 789 C C . VAL A 1 97 ? -4.566 -0.013 -10.633 1 45.12 97 VAL A C 1
ATOM 791 O O . VAL A 1 97 ? -4.848 0.986 -9.969 1 45.12 97 VAL A O 1
ATOM 794 N N . ASN A 1 98 ? -4.449 0.406 -11.742 1 39.44 98 ASN A N 1
ATOM 795 C CA . ASN A 1 98 ? -5.367 1.329 -12.398 1 39.44 98 ASN A CA 1
ATOM 796 C C . ASN A 1 98 ? -6.66 1.498 -11.602 1 39.44 98 ASN A C 1
ATOM 798 O O . ASN A 1 98 ? -6.887 0.781 -10.625 1 39.44 98 ASN A O 1
ATOM 802 N N . HIS A 1 99 ? -7.836 1.701 -12.531 1 37.12 99 HIS A N 1
ATOM 803 C CA . HIS A 1 99 ? -9.266 1.994 -12.594 1 37.12 99 HIS A CA 1
ATOM 804 C C . HIS A 1 99 ? -10.062 1.022 -11.734 1 37.12 99 HIS A C 1
ATOM 806 O O . HIS A 1 99 ? -11.258 1.227 -11.508 1 37.12 99 HIS A O 1
ATOM 812 N N . TYR A 1 100 ? -9.57 -0.026 -11.594 1 32.69 100 TYR A N 1
ATOM 813 C CA . TYR A 1 100 ? -10.523 -0.97 -11.023 1 32.69 100 TYR A CA 1
ATOM 8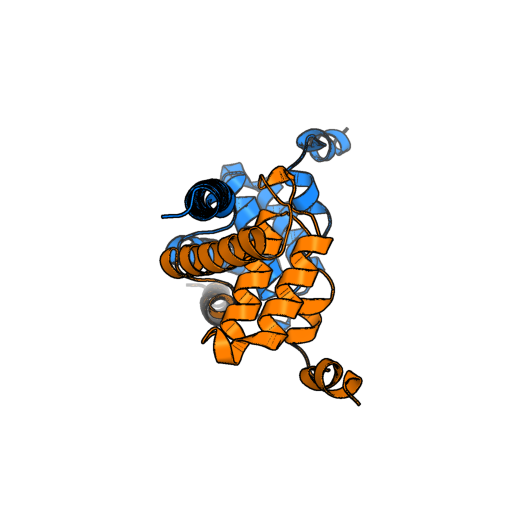14 C C . TYR A 1 100 ? -10.719 -0.718 -9.531 1 32.69 100 TYR A C 1
ATOM 816 O O . TYR A 1 100 ? -11.836 -0.833 -9.016 1 32.69 100 TYR A O 1
ATOM 824 N N . LEU A 1 101 ? -9.656 -0.663 -8.805 1 35.75 101 LEU A N 1
ATOM 825 C CA . LEU A 1 101 ? -9.836 -0.472 -7.367 1 35.75 101 LEU A CA 1
ATOM 826 C C . LEU A 1 101 ? -10.531 0.855 -7.078 1 35.75 101 LEU A C 1
ATOM 828 O O . LEU A 1 101 ? -11.18 1.009 -6.043 1 35.75 101 LEU A O 1
ATOM 832 N N . LYS A 1 102 ? -10.031 1.893 -7.781 1 35.38 102 LYS A N 1
ATOM 833 C CA . LYS A 1 102 ? -10.852 3.09 -7.637 1 35.38 102 LYS A CA 1
ATOM 834 C C . LYS A 1 102 ? -12.336 2.746 -7.703 1 35.38 102 LYS A C 1
ATOM 836 O O . LYS A 1 102 ? -13.164 3.414 -7.074 1 35.38 102 LYS A O 1
ATOM 841 N N . ASP A 1 103 ? -12.602 1.903 -8.633 1 31.69 103 ASP A N 1
ATOM 842 C CA . ASP A 1 103 ? -14.008 1.532 -8.742 1 31.69 103 ASP A CA 1
ATOM 843 C C . ASP A 1 103 ? -14.477 0.784 -7.5 1 31.69 103 ASP A C 1
ATOM 845 O O . ASP A 1 103 ? -15.68 0.571 -7.32 1 31.69 103 ASP A O 1
ATOM 849 N N . PHE A 1 104 ? -13.625 0.086 -6.918 1 30.34 104 PHE A N 1
ATOM 850 C CA . PHE A 1 104 ? -14.141 -0.612 -5.746 1 30.34 104 PHE A CA 1
ATOM 851 C C . PHE A 1 104 ? -14.555 0.379 -4.664 1 30.34 104 PHE A C 1
ATOM 853 O O . PHE A 1 104 ? -15.391 0.06 -3.814 1 30.34 104 PHE A O 1
ATOM 860 N N . SER A 1 105 ? -13.844 1.333 -4.359 1 31.3 105 SER A N 1
ATOM 861 C CA . SER A 1 105 ? -14.375 2.213 -3.326 1 31.3 105 SER A CA 1
ATOM 862 C C . SER A 1 105 ? -15.75 2.746 -3.713 1 31.3 105 SER A C 1
ATOM 864 O O . SER A 1 105 ? -16.531 3.164 -2.848 1 31.3 105 SER A O 1
ATOM 866 N N . LEU A 1 106 ? -15.867 3.74 -4.586 1 28.28 106 LEU A N 1
ATOM 867 C CA . LEU A 1 106 ? -17.188 4.355 -4.609 1 28.28 106 LEU A CA 1
ATOM 868 C C . LEU A 1 106 ? -18.266 3.303 -4.809 1 28.28 106 LEU A C 1
ATOM 870 O O . LEU A 1 106 ? -17.984 2.174 -5.215 1 28.28 106 LEU A O 1
ATOM 874 N N . SER A 1 107 ? -19.625 3.77 -5.391 1 28.62 107 SER A N 1
ATOM 875 C CA . SER A 1 107 ? -20.938 3.232 -5.707 1 28.62 107 SER A CA 1
ATOM 876 C C . SER A 1 107 ? -20.828 2.016 -6.621 1 28.62 107 SER A C 1
ATOM 878 O O . SER A 1 107 ? -21.844 1.392 -6.949 1 28.62 107 SER A O 1
ATOM 880 N N . ASN A 1 108 ? -19.875 1.815 -7.527 1 28.19 108 ASN A N 1
ATOM 881 C CA . ASN A 1 108 ? -20.266 0.918 -8.609 1 28.19 108 ASN A CA 1
ATOM 882 C C . ASN A 1 108 ? -19.953 -0.538 -8.266 1 28.19 108 ASN A C 1
ATOM 884 O O . ASN A 1 108 ? -19.016 -1.123 -8.805 1 28.19 108 ASN A O 1
ATOM 888 N N . VAL A 1 109 ? -19.844 -1.046 -7.297 1 29.25 109 VAL A N 1
ATOM 889 C CA . VAL A 1 109 ? -20.156 -2.465 -7.168 1 29.25 109 VAL A CA 1
ATOM 890 C C . VAL A 1 109 ? -21.203 -2.863 -8.211 1 29.25 109 VAL A C 1
ATOM 892 O O . VAL A 1 109 ? -21.344 -4.047 -8.531 1 29.25 109 VAL A O 1
ATOM 895 N N . THR A 1 110 ? -22.047 -1.916 -8.648 1 29.03 110 THR A N 1
ATOM 896 C CA . THR A 1 110 ? -23.031 -2.268 -9.664 1 29.03 110 THR A CA 1
ATOM 897 C C . THR A 1 110 ? -22.359 -2.559 -11 1 29.03 110 THR A C 1
ATOM 899 O O . THR A 1 110 ? -22.984 -3.049 -11.938 1 29.03 110 THR A O 1
ATOM 902 N N . LEU A 1 111 ? -21.312 -1.894 -11.289 1 27.69 111 LEU A N 1
ATOM 903 C CA . LEU A 1 111 ? -20.875 -2.117 -12.664 1 27.69 111 LEU A CA 1
ATOM 904 C C . LEU A 1 111 ? -20.422 -3.557 -12.867 1 27.69 111 LEU A C 1
ATOM 906 O O . LEU A 1 111 ? -20.609 -4.133 -13.938 1 27.69 111 LEU A O 1
ATOM 910 N N . TRP A 1 112 ? -19.719 -4.062 -11.906 1 28.14 112 TRP A N 1
ATOM 911 C CA . TRP A 1 112 ? -19.359 -5.422 -12.297 1 28.14 112 TRP A CA 1
ATOM 912 C C . TRP A 1 112 ? -20.562 -6.352 -12.211 1 28.14 112 TRP A C 1
ATOM 914 O O . TRP A 1 112 ? -20.547 -7.453 -12.766 1 28.14 112 TRP A O 1
ATOM 924 N N . MET A 1 113 ? -21.453 -5.949 -11.445 1 27.83 113 MET A N 1
ATOM 925 C CA . MET A 1 113 ? -22.594 -6.855 -11.539 1 27.83 113 MET A CA 1
ATOM 926 C C . MET A 1 113 ? -23.344 -6.648 -12.852 1 27.83 113 MET A C 1
ATOM 928 O O . MET A 1 113 ? -24 -7.566 -13.344 1 27.83 113 MET A O 1
ATOM 932 N N . SER A 1 114 ? -23.328 -5.418 -13.344 1 28.05 114 SER A N 1
ATOM 933 C CA . SER A 1 114 ? -24.25 -5.328 -14.469 1 28.05 114 SER A CA 1
ATOM 934 C C . SER A 1 114 ? -23.641 -5.898 -15.742 1 28.05 114 SER A C 1
ATOM 936 O O . SER A 1 114 ? -24.297 -5.973 -16.781 1 28.05 114 SER A O 1
ATOM 938 N N . GLN A 1 115 ? -22.391 -6 -15.93 1 26.75 115 GLN A N 1
ATOM 939 C CA . GLN A 1 115 ? -22.188 -6.5 -17.281 1 26.75 115 GLN A CA 1
ATOM 940 C C . GLN A 1 115 ? -22.547 -7.98 -17.391 1 26.75 115 GLN A C 1
ATOM 942 O O . GLN A 1 115 ? -22.484 -8.57 -18.469 1 26.75 115 GLN A O 1
ATOM 947 N N . GLU A 1 116 ? -22.703 -8.766 -16.375 1 23.69 116 GLU A N 1
ATOM 948 C CA . GLU A 1 116 ? -23.25 -10.055 -16.781 1 23.69 116 GLU A CA 1
ATOM 949 C C . GLU A 1 116 ? -24.734 -9.953 -17.094 1 23.69 116 GLU A C 1
ATOM 951 O O . GLU A 1 116 ? -25.391 -10.961 -17.406 1 23.69 116 GLU A O 1
ATOM 956 N N . LYS A 1 117 ? -25.375 -8.758 -17.562 1 26.22 117 LYS A N 1
ATOM 957 C CA . LYS A 1 117 ? -26.562 -9.195 -18.266 1 26.22 117 LYS A CA 1
ATOM 958 C C . LYS A 1 117 ? -26.25 -9.547 -19.719 1 26.22 117 LYS A C 1
ATOM 960 O O . LYS A 1 117 ? -25.469 -8.859 -20.375 1 26.22 117 LYS A O 1
ATOM 965 N N . MET B 1 1 ? 4.953 -38.469 -5.047 1 56.69 1 MET B N 1
ATOM 966 C CA . MET B 1 1 ? 4.5 -37.25 -5.699 1 56.69 1 MET B CA 1
ATOM 967 C C . MET B 1 1 ? 4.949 -37.219 -7.156 1 56.69 1 MET B C 1
ATOM 969 O O . MET B 1 1 ? 6.043 -37.688 -7.484 1 56.69 1 MET B O 1
ATOM 973 N N . LYS B 1 2 ? 3.965 -37.156 -8.156 1 75.38 2 LYS B N 1
ATOM 974 C CA . LYS B 1 2 ? 4.305 -37.125 -9.578 1 75.38 2 LYS B CA 1
ATOM 975 C C . LYS B 1 2 ? 5.277 -35.969 -9.883 1 75.38 2 LYS B C 1
ATOM 977 O O . LYS B 1 2 ? 5.266 -34.938 -9.219 1 75.38 2 LYS B O 1
ATOM 982 N N . ARG B 1 3 ? 6.238 -36.25 -10.586 1 82 3 ARG B N 1
ATOM 983 C CA . ARG B 1 3 ? 7.293 -35.312 -10.977 1 82 3 ARG B CA 1
ATOM 984 C C . ARG B 1 3 ? 6.727 -33.938 -11.281 1 82 3 ARG B C 1
ATOM 986 O O . ARG B 1 3 ? 7.293 -32.938 -10.859 1 82 3 ARG B O 1
ATOM 993 N N . ALA B 1 4 ? 5.66 -33.875 -11.992 1 80.88 4 ALA B N 1
ATOM 994 C CA . ALA B 1 4 ? 5.035 -32.625 -12.344 1 80.88 4 ALA B CA 1
ATOM 995 C C . ALA B 1 4 ? 4.602 -31.859 -11.086 1 80.88 4 ALA B C 1
ATOM 997 O O . ALA B 1 4 ? 4.727 -30.641 -11.016 1 80.88 4 ALA B O 1
ATOM 998 N N . SER B 1 5 ? 4.188 -32.594 -10.117 1 82.88 5 SER B N 1
ATOM 999 C CA . SER B 1 5 ? 3.744 -31.984 -8.867 1 82.88 5 SER B CA 1
ATOM 1000 C C . SER B 1 5 ? 4.918 -31.391 -8.094 1 82.88 5 SER B C 1
ATOM 1002 O O . SER B 1 5 ? 4.801 -30.312 -7.504 1 82.88 5 SER B O 1
ATOM 1004 N N . ILE B 1 6 ? 6.004 -32.031 -8.164 1 87.12 6 ILE B N 1
ATOM 1005 C CA . ILE B 1 6 ? 7.195 -31.578 -7.461 1 87.12 6 ILE B CA 1
ATOM 1006 C C . ILE B 1 6 ? 7.699 -30.297 -8.094 1 87.12 6 ILE B C 1
ATOM 1008 O O . ILE B 1 6 ? 8.094 -29.359 -7.391 1 87.12 6 ILE B O 1
ATOM 1012 N N . VAL B 1 7 ? 7.711 -30.297 -9.383 1 85.94 7 VAL B N 1
ATOM 1013 C CA . VAL B 1 7 ? 8.188 -29.125 -10.109 1 85.94 7 VAL B CA 1
ATOM 1014 C C . VAL B 1 7 ? 7.285 -27.938 -9.805 1 85.94 7 VAL B C 1
ATOM 1016 O O . VAL B 1 7 ? 7.77 -26.828 -9.57 1 85.94 7 VAL B O 1
ATOM 1019 N N . ARG B 1 8 ? 6.043 -28.219 -9.797 1 89.56 8 ARG B N 1
ATOM 1020 C CA . ARG B 1 8 ? 5.082 -27.156 -9.492 1 89.56 8 ARG B CA 1
ATOM 1021 C C . ARG B 1 8 ? 5.258 -26.641 -8.07 1 89.56 8 ARG B C 1
ATOM 1023 O O . ARG B 1 8 ? 5.176 -25.438 -7.82 1 89.56 8 ARG B O 1
ATOM 1030 N N . GLU B 1 9 ? 5.488 -27.5 -7.16 1 90.88 9 GLU B N 1
ATOM 1031 C CA . GLU B 1 9 ? 5.699 -27.125 -5.766 1 90.88 9 GLU B CA 1
ATOM 1032 C C . GLU B 1 9 ? 6.957 -26.281 -5.605 1 90.88 9 GLU B C 1
ATOM 1034 O O . GLU B 1 9 ? 6.965 -25.312 -4.848 1 90.88 9 GLU B O 1
ATOM 1039 N N . LYS B 1 10 ? 7.973 -26.703 -6.305 1 92.94 10 LYS B N 1
ATOM 1040 C CA . LYS B 1 10 ? 9.211 -25.938 -6.254 1 92.94 10 LYS B CA 1
ATOM 1041 C C . LYS B 1 10 ? 9.016 -24.531 -6.816 1 92.94 10 LYS B C 1
ATOM 1043 O O . LYS B 1 10 ? 9.5 -23.562 -6.242 1 92.94 10 LYS B O 1
ATOM 1048 N N . LYS B 1 11 ? 8.383 -24.5 -7.887 1 93.81 11 LYS B N 1
ATOM 1049 C CA . LYS B 1 11 ? 8.109 -23.203 -8.5 1 93.81 11 LYS B CA 1
ATOM 1050 C C . LYS B 1 11 ? 7.277 -22.328 -7.578 1 93.81 11 LYS B C 1
ATOM 1052 O O . LYS B 1 11 ? 7.512 -21.125 -7.48 1 93.81 11 LYS B O 1
ATOM 1057 N N . TYR B 1 12 ? 6.379 -22.938 -6.906 1 95.44 12 TYR B N 1
ATOM 1058 C CA . TYR B 1 12 ? 5.543 -22.234 -5.938 1 95.44 12 TYR B CA 1
ATOM 1059 C C . TYR B 1 12 ? 6.391 -21.562 -4.863 1 95.44 12 TYR B C 1
ATOM 1061 O O . TYR B 1 12 ? 6.277 -20.359 -4.629 1 95.44 12 TYR B O 1
ATOM 1069 N N . TYR B 1 13 ? 7.266 -22.266 -4.258 1 95.56 13 TYR B N 1
ATOM 1070 C CA . TYR B 1 13 ? 8.07 -21.734 -3.162 1 95.56 13 TYR B CA 1
ATOM 1071 C C . TYR B 1 13 ? 9.039 -20.672 -3.662 1 95.56 13 TYR B C 1
ATOM 1073 O O . TYR B 1 13 ? 9.297 -19.688 -2.969 1 95.56 13 TYR B O 1
ATOM 1081 N N . GLU B 1 14 ? 9.477 -20.859 -4.84 1 95.25 14 GLU B N 1
ATOM 1082 C CA . GLU B 1 14 ? 10.375 -19.859 -5.426 1 95.25 14 GLU B CA 1
ATOM 1083 C C . GLU B 1 14 ? 9.648 -18.547 -5.676 1 95.25 14 GLU B C 1
ATOM 1085 O O . GLU B 1 14 ? 10.172 -17.469 -5.375 1 95.25 14 GLU B O 1
ATOM 1090 N N . LEU B 1 15 ? 8.508 -18.656 -6.199 1 95.81 15 LEU B N 1
ATOM 1091 C CA . LEU B 1 15 ? 7.727 -17.453 -6.473 1 95.81 15 LEU B CA 1
ATOM 1092 C C . LEU B 1 15 ? 7.348 -16.75 -5.18 1 95.81 15 LEU B C 1
ATOM 1094 O O . LEU B 1 15 ? 7.445 -15.523 -5.086 1 95.81 15 LEU B O 1
ATOM 1098 N N . VAL B 1 16 ? 6.945 -17.516 -4.137 1 95.75 16 VAL B N 1
ATOM 1099 C CA . VAL B 1 16 ? 6.594 -16.938 -2.846 1 95.75 16 VAL B CA 1
ATOM 1100 C C . VAL B 1 16 ? 7.789 -16.172 -2.283 1 95.75 16 VAL B C 1
ATOM 1102 O O . VAL B 1 16 ? 7.648 -15.031 -1.824 1 95.75 16 VAL B O 1
ATOM 1105 N N . GLU B 1 17 ? 8.93 -16.766 -2.402 1 95.19 17 GLU B N 1
ATOM 1106 C CA . GLU B 1 17 ? 10.125 -16.141 -1.853 1 95.19 17 GLU B CA 1
ATOM 1107 C C . GLU B 1 17 ? 10.477 -14.859 -2.619 1 95.19 17 GLU B C 1
ATOM 1109 O O . GLU B 1 17 ? 10.812 -13.844 -2.016 1 95.19 17 GLU B O 1
ATOM 1114 N N . GLN B 1 18 ? 10.43 -14.906 -3.895 1 93.5 18 GLN B N 1
ATOM 1115 C CA . GLN B 1 18 ? 10.719 -13.734 -4.711 1 93.5 18 GLN B CA 1
ATOM 1116 C C . GLN B 1 18 ? 9.727 -12.609 -4.434 1 93.5 18 GLN B C 1
ATOM 1118 O O . GLN B 1 18 ? 10.117 -11.445 -4.32 1 93.5 18 GLN B O 1
ATOM 1123 N N . LEU B 1 19 ? 8.492 -12.938 -4.305 1 93.44 19 LEU B N 1
ATOM 1124 C CA . LEU B 1 19 ? 7.461 -11.938 -4.055 1 93.44 19 LEU B CA 1
ATOM 1125 C C . LEU B 1 19 ? 7.602 -11.352 -2.652 1 93.44 19 LEU B C 1
ATOM 1127 O O . LEU B 1 19 ? 7.348 -10.164 -2.441 1 93.44 19 LEU B O 1
ATOM 1131 N N . LYS B 1 20 ? 7.938 -12.164 -1.7 1 92.31 20 LYS B N 1
ATOM 1132 C CA . LYS B 1 20 ? 8.18 -11.688 -0.341 1 92.31 20 LYS B CA 1
ATOM 1133 C C . LYS B 1 20 ? 9.289 -10.641 -0.313 1 92.31 20 LYS B C 1
ATOM 1135 O O . LYS B 1 20 ? 9.172 -9.617 0.365 1 92.31 20 LYS B O 1
ATOM 1140 N N . VAL B 1 21 ? 10.32 -10.898 -0.991 1 88.06 21 VAL B N 1
ATOM 1141 C CA . VAL B 1 21 ? 11.445 -9.969 -1.049 1 88.06 21 VAL B CA 1
ATOM 1142 C C . VAL B 1 21 ? 10.992 -8.641 -1.644 1 88.06 21 VAL B C 1
ATOM 1144 O O . VAL B 1 21 ? 11.305 -7.574 -1.112 1 88.06 21 VAL B O 1
ATOM 1147 N N . ARG B 1 22 ? 10.203 -8.703 -2.666 1 83.25 22 ARG B N 1
ATOM 1148 C CA . ARG B 1 22 ? 9.742 -7.492 -3.336 1 83.25 22 ARG B CA 1
ATOM 1149 C C . ARG B 1 22 ? 8.742 -6.738 -2.477 1 83.25 22 ARG B C 1
ATOM 1151 O O . ARG B 1 22 ? 8.625 -5.516 -2.578 1 83.25 22 ARG B O 1
ATOM 1158 N N . SER B 1 23 ? 8.016 -7.508 -1.64 1 86.81 23 SER B N 1
ATOM 1159 C CA . SER B 1 23 ? 6.973 -6.891 -0.83 1 86.81 23 SER B CA 1
ATOM 1160 C C . SER B 1 23 ? 7.566 -6.074 0.312 1 86.81 23 SER B C 1
ATOM 1162 O O . SER B 1 23 ? 6.891 -5.223 0.89 1 86.81 23 SER B O 1
ATOM 1164 N N . GLN B 1 24 ? 8.766 -6.273 0.672 1 81.06 24 GLN B N 1
ATOM 1165 C CA . GLN B 1 24 ? 9.398 -5.578 1.787 1 81.06 24 GLN B CA 1
ATOM 1166 C C . GLN B 1 24 ? 9.492 -4.078 1.521 1 81.06 24 GLN B C 1
ATOM 1168 O O . GLN B 1 24 ? 9.477 -3.275 2.457 1 81.06 24 GLN B O 1
ATOM 1173 N N . ASP B 1 25 ? 9.5 -3.807 0.271 1 70.38 25 ASP B N 1
ATOM 1174 C CA . ASP B 1 25 ? 9.633 -2.402 -0.103 1 70.38 25 ASP B CA 1
ATOM 1175 C C . ASP B 1 25 ? 8.281 -1.694 -0.095 1 70.38 25 ASP B C 1
ATOM 1177 O O . ASP B 1 25 ? 8.219 -0.463 -0.098 1 70.38 25 ASP B O 1
ATOM 1181 N N . VAL B 1 26 ? 7.297 -2.562 -0.051 1 73.88 26 VAL B N 1
ATOM 1182 C CA . VAL B 1 26 ? 5.996 -1.923 -0.22 1 73.88 26 VAL B CA 1
ATOM 1183 C C . VAL B 1 26 ? 5.129 -2.182 1.01 1 73.88 26 VAL B C 1
ATOM 1185 O O . VAL B 1 26 ? 3.99 -1.717 1.082 1 73.88 26 VAL B O 1
ATOM 1188 N N . THR B 1 27 ? 5.637 -2.949 1.927 1 80 27 THR B N 1
ATOM 1189 C CA . THR B 1 27 ? 4.941 -3.184 3.188 1 80 27 THR B CA 1
ATOM 1190 C C . THR B 1 27 ? 5.695 -2.541 4.348 1 80 27 THR B C 1
ATOM 1192 O O . THR B 1 27 ? 6.914 -2.385 4.293 1 80 27 THR B O 1
ATOM 1195 N N . PHE B 1 28 ? 4.988 -2.049 5.297 1 78.31 28 PHE B N 1
ATOM 1196 C CA . PHE B 1 28 ? 5.598 -1.491 6.5 1 78.31 28 PHE B CA 1
ATOM 1197 C C . PHE B 1 28 ? 4.699 -1.704 7.711 1 78.31 28 PHE B C 1
ATOM 1199 O O . PHE B 1 28 ? 3.514 -2.01 7.562 1 78.31 28 PHE B O 1
ATOM 1206 N N . SER B 1 29 ? 5.332 -1.688 8.781 1 81.06 29 SER B N 1
ATOM 1207 C CA . SER B 1 29 ? 4.652 -1.963 10.047 1 81.06 29 SER B CA 1
ATOM 1208 C C . SER B 1 29 ? 3.59 -0.909 10.336 1 81.06 29 SER B C 1
ATOM 1210 O O . SER B 1 29 ? 3.652 0.206 9.812 1 81.06 29 SER B O 1
ATOM 1212 N N . ALA B 1 30 ? 2.705 -1.347 11.18 1 82.12 30 ALA B N 1
ATOM 1213 C CA . ALA B 1 30 ? 1.679 -0.409 11.625 1 82.12 30 ALA B CA 1
ATOM 1214 C C . ALA B 1 30 ? 2.307 0.807 12.305 1 82.12 30 ALA B C 1
ATOM 1216 O O . ALA B 1 30 ? 1.831 1.933 12.133 1 82.12 30 ALA B O 1
ATOM 1217 N N . THR B 1 31 ? 3.361 0.541 13.047 1 86.62 31 THR B N 1
ATOM 1218 C CA . THR B 1 31 ? 4.047 1.629 13.734 1 86.62 31 THR B CA 1
ATOM 1219 C C . THR B 1 31 ? 4.637 2.617 12.734 1 86.62 31 THR B C 1
ATOM 1221 O O . THR B 1 31 ? 4.52 3.832 12.914 1 86.62 31 THR B O 1
ATOM 1224 N N . LYS B 1 32 ? 5.238 2.061 11.695 1 88.81 32 LYS B N 1
ATOM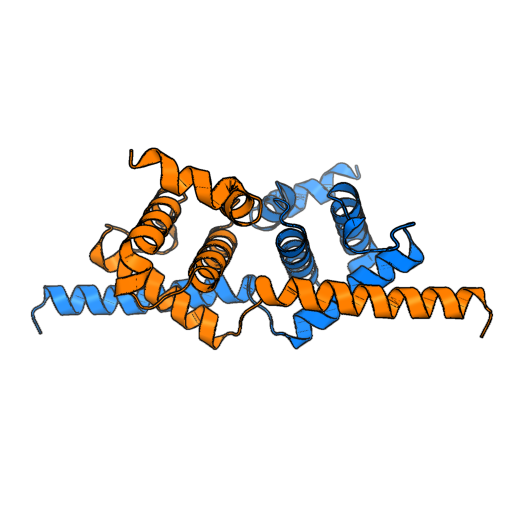 1225 C CA . LYS B 1 32 ? 5.805 2.924 10.664 1 88.81 32 LYS B CA 1
ATOM 1226 C C . LYS B 1 32 ? 4.715 3.719 9.953 1 88.81 32 LYS B C 1
ATOM 1228 O O . LYS B 1 32 ? 4.875 4.914 9.703 1 88.81 32 LYS B O 1
ATOM 1233 N N . ALA B 1 33 ? 3.652 3.102 9.695 1 90.44 33 ALA B N 1
ATOM 1234 C CA . ALA B 1 33 ? 2.531 3.775 9.047 1 90.44 33 ALA B CA 1
ATOM 1235 C C . ALA B 1 33 ? 2.043 4.957 9.883 1 90.44 33 ALA B C 1
ATOM 1237 O O . ALA B 1 33 ? 1.851 6.055 9.359 1 90.44 33 ALA B O 1
ATOM 1238 N N . VAL B 1 34 ? 1.908 4.723 11.141 1 92.19 34 VAL B N 1
ATOM 1239 C CA . VAL B 1 34 ? 1.434 5.777 12.039 1 92.19 34 VAL B CA 1
ATOM 1240 C C . VAL B 1 34 ? 2.418 6.945 12.023 1 92.19 34 VAL B C 1
ATOM 1242 O O . VAL B 1 34 ? 2.01 8.109 11.992 1 92.19 34 VAL B O 1
ATOM 1245 N N . GLY B 1 35 ? 3.693 6.602 12.031 1 94.62 35 GLY B N 1
ATOM 1246 C CA . GLY B 1 35 ? 4.703 7.641 11.961 1 94.62 35 GLY B CA 1
ATOM 1247 C C . GLY B 1 35 ? 4.602 8.492 10.703 1 94.62 35 GLY B C 1
ATOM 1248 O O . GLY B 1 35 ? 4.73 9.711 10.766 1 94.62 35 GLY B O 1
ATOM 1249 N N . LEU B 1 36 ? 4.387 7.871 9.656 1 94.25 36 LEU B N 1
ATOM 1250 C CA . LEU B 1 36 ? 4.266 8.57 8.375 1 94.25 36 LEU B CA 1
ATOM 1251 C C . LEU B 1 36 ? 3.006 9.43 8.344 1 94.25 36 LEU B C 1
ATOM 1253 O O . LEU B 1 36 ? 3.018 10.539 7.809 1 94.25 36 LEU B O 1
ATOM 1257 N N . LEU B 1 37 ? 1.942 8.93 8.984 1 96.06 37 LEU B N 1
ATOM 1258 C CA . LEU B 1 37 ? 0.7 9.688 9.047 1 96.06 37 LEU B CA 1
ATOM 1259 C C . LEU B 1 37 ? 0.863 10.922 9.93 1 96.06 37 LEU B C 1
ATOM 1261 O O . LEU B 1 37 ? 0.308 11.984 9.633 1 96.06 37 LEU B O 1
ATOM 1265 N N . MET B 1 38 ? 1.637 10.742 10.961 1 97 38 MET B N 1
ATOM 12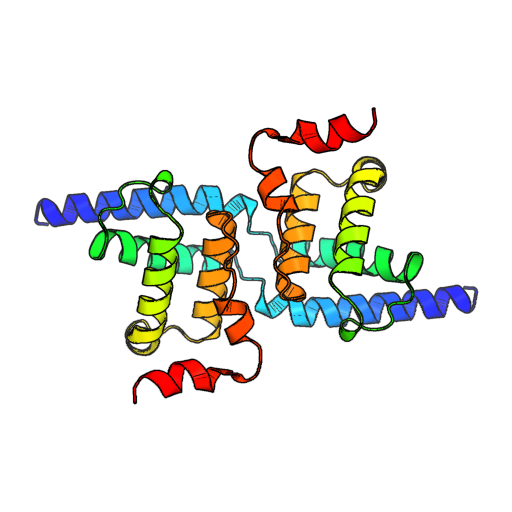66 C CA . MET B 1 38 ? 1.923 11.867 11.852 1 97 38 MET B CA 1
ATOM 1267 C C . MET B 1 38 ? 2.719 12.945 11.125 1 97 38 MET B C 1
ATOM 1269 O O . MET B 1 38 ? 2.439 14.133 11.266 1 97 38 MET B O 1
ATOM 1273 N N . LEU B 1 39 ? 3.637 12.508 10.336 1 97.19 39 LEU B N 1
ATOM 1274 C CA . LEU B 1 39 ? 4.438 13.438 9.547 1 97.19 39 LEU B CA 1
ATOM 1275 C C . LEU B 1 39 ? 3.568 14.18 8.539 1 97.19 39 LEU B C 1
ATOM 1277 O O . LEU B 1 39 ? 3.695 15.398 8.383 1 97.19 39 LEU B O 1
ATOM 1281 N N . PHE B 1 40 ? 2.705 13.469 7.898 1 96.88 40 PHE B N 1
ATOM 1282 C CA . PHE B 1 40 ? 1.799 14.062 6.922 1 96.88 40 PHE B CA 1
ATOM 1283 C C . PHE B 1 40 ? 0.845 15.039 7.594 1 96.88 40 PHE B C 1
ATOM 1285 O O . PHE B 1 40 ? 0.619 16.141 7.086 1 96.88 40 PHE B O 1
ATOM 1292 N N . SER B 1 41 ? 0.349 14.719 8.75 1 97 41 SER B N 1
ATOM 1293 C CA . SER B 1 41 ? -0.561 15.586 9.492 1 97 41 SER B CA 1
ATOM 1294 C C . SER B 1 41 ? 0.134 16.875 9.938 1 97 41 SER B C 1
ATOM 1296 O O . SER B 1 41 ? -0.459 17.953 9.891 1 97 41 SER B O 1
ATOM 1298 N N . ARG B 1 42 ? 1.332 16.734 10.336 1 96.44 42 ARG B N 1
ATOM 1299 C CA . ARG B 1 42 ? 2.109 17.906 10.711 1 96.44 42 ARG B CA 1
ATOM 1300 C C . ARG B 1 42 ? 2.254 18.875 9.531 1 96.44 42 ARG B C 1
ATOM 1302 O O . ARG B 1 42 ? 2.129 20.078 9.688 1 96.44 42 ARG B O 1
ATOM 1309 N N . TYR B 1 43 ? 2.572 18.266 8.383 1 96.94 43 TYR B N 1
ATOM 1310 C CA . TYR B 1 43 ? 2.674 19.078 7.176 1 96.94 43 TYR B CA 1
ATOM 1311 C C . TYR B 1 43 ? 1.368 19.812 6.898 1 96.94 43 TYR B C 1
ATOM 1313 O O . TYR B 1 43 ? 1.372 21.016 6.605 1 96.94 43 TYR B O 1
ATOM 1321 N N . LEU B 1 44 ? 0.268 19.141 7.004 1 96.38 44 LEU B N 1
ATOM 1322 C CA . LEU B 1 44 ? -1.034 19.719 6.68 1 96.38 44 LEU B CA 1
ATOM 1323 C C . LEU B 1 44 ? -1.371 20.875 7.617 1 96.38 44 LEU B C 1
ATOM 1325 O O . LEU B 1 44 ? -1.806 21.938 7.168 1 96.38 44 LEU B O 1
ATOM 1329 N N . VAL B 1 45 ? -1.069 20.672 8.867 1 95.62 45 VAL B N 1
ATOM 1330 C CA . VAL B 1 45 ? -1.433 21.672 9.867 1 95.62 45 VAL B CA 1
ATOM 1331 C C . VAL B 1 45 ? -0.561 22.906 9.695 1 95.62 45 VAL B C 1
ATOM 1333 O O . VAL B 1 45 ? -1.027 24.031 9.898 1 95.62 45 VAL B O 1
ATOM 1336 N N . ASN B 1 46 ? 0.612 22.719 9.219 1 94.5 46 ASN B N 1
ATOM 1337 C CA . ASN B 1 46 ? 1.569 23.812 9.211 1 94.5 46 ASN B CA 1
ATOM 1338 C C . ASN B 1 46 ? 1.586 24.531 7.855 1 94.5 46 ASN B C 1
ATOM 1340 O O . ASN B 1 46 ? 1.91 25.719 7.777 1 94.5 46 ASN B O 1
ATOM 1344 N N . TYR B 1 47 ? 1.195 23.859 6.855 1 94.62 47 TYR B N 1
ATOM 1345 C CA . TYR B 1 47 ? 1.515 24.438 5.555 1 94.62 47 TYR B CA 1
ATOM 1346 C C . TYR B 1 47 ? 0.283 24.469 4.66 1 94.62 47 TYR B C 1
ATOM 1348 O O . TYR B 1 47 ? 0.358 24.906 3.51 1 94.62 47 TYR B O 1
ATOM 1356 N N . THR B 1 48 ? -0.826 23.984 5.164 1 94.56 48 THR B N 1
ATOM 1357 C CA . THR B 1 48 ? -2.029 23.984 4.34 1 94.56 48 THR B CA 1
ATOM 1358 C C . THR B 1 48 ? -3.229 24.5 5.137 1 94.56 48 THR B C 1
ATOM 1360 O O . THR B 1 48 ? -3.107 24.797 6.324 1 94.56 48 THR B O 1
ATOM 1363 N N . SER B 1 49 ? -4.352 24.625 4.461 1 91.12 49 SER B N 1
ATOM 1364 C CA . SER B 1 49 ? -5.598 25.016 5.102 1 91.12 49 SER B CA 1
ATOM 1365 C C . SER B 1 49 ? -6.531 23.828 5.301 1 91.12 49 SER B C 1
ATOM 1367 O O . SER B 1 49 ? -7.723 24 5.559 1 91.12 49 SER B O 1
ATOM 1369 N N . VAL B 1 50 ? -5.98 22.625 5.148 1 91.88 50 VAL B N 1
ATOM 1370 C CA . VAL B 1 50 ? -6.773 21.406 5.273 1 91.88 50 VAL B CA 1
ATOM 1371 C C . VAL B 1 50 ? -7.289 21.281 6.707 1 91.88 50 VAL B C 1
ATOM 1373 O O . VAL B 1 50 ? -6.52 21.391 7.664 1 91.88 50 VAL B O 1
ATOM 1376 N N . GLU B 1 51 ? -8.531 21 6.781 1 88 51 GLU B N 1
ATOM 1377 C CA . GLU B 1 51 ? -9.141 20.875 8.102 1 88 51 GLU B CA 1
ATOM 1378 C C . GLU B 1 51 ? -9.609 19.438 8.352 1 88 51 GLU B C 1
ATOM 1380 O O . GLU B 1 51 ? -9.82 19.047 9.5 1 88 51 GLU B O 1
ATOM 1385 N N . SER B 1 52 ? -9.859 18.75 7.258 1 90.19 52 SER B N 1
ATOM 1386 C CA . SER B 1 52 ? -10.297 17.359 7.352 1 90.19 52 SER B CA 1
ATOM 1387 C C . SER B 1 52 ? -9.688 16.516 6.238 1 90.19 52 SER B C 1
ATOM 1389 O O . SER B 1 52 ? -9.234 17.047 5.223 1 90.19 52 SER B O 1
ATOM 1391 N N . VAL B 1 53 ? -9.703 15.25 6.465 1 89.19 53 VAL B N 1
ATOM 1392 C CA . VAL B 1 53 ? -9.086 14.336 5.512 1 89.19 53 VAL B CA 1
ATOM 1393 C C . VAL B 1 53 ? -9.82 14.398 4.176 1 89.19 53 VAL B C 1
ATOM 1395 O O . VAL B 1 53 ? -9.219 14.195 3.119 1 89.19 53 VAL B O 1
ATOM 1398 N N . GLU B 1 54 ? -11.102 14.773 4.199 1 85.88 54 GLU B N 1
ATOM 1399 C CA . GLU B 1 54 ? -11.906 14.875 2.986 1 85.88 54 GLU B CA 1
ATOM 1400 C C . GLU B 1 54 ? -11.438 16.031 2.102 1 85.88 54 GLU B C 1
ATOM 1402 O O . GLU B 1 54 ? -11.711 16.047 0.9 1 85.88 54 GLU B O 1
ATOM 1407 N N . ASP B 1 55 ? -10.695 16.891 2.75 1 87.38 55 ASP B N 1
ATOM 1408 C CA . ASP B 1 55 ? -10.227 18.062 2.029 1 87.38 55 ASP B CA 1
ATOM 1409 C C . ASP B 1 55 ? -8.914 17.781 1.305 1 87.38 55 ASP B C 1
ATOM 1411 O O . ASP B 1 55 ? -8.461 18.594 0.489 1 87.38 55 ASP B O 1
ATOM 1415 N N . ILE B 1 56 ? -8.328 16.641 1.561 1 89.44 56 ILE B N 1
ATOM 1416 C CA . ILE B 1 56 ? -7.031 16.344 0.976 1 89.44 56 ILE B CA 1
ATOM 1417 C C . ILE B 1 56 ? -7.207 15.898 -0.477 1 89.44 56 ILE B C 1
ATOM 1419 O O . ILE B 1 56 ? -7.957 14.961 -0.763 1 89.44 56 ILE B O 1
ATOM 1423 N N . ASN B 1 57 ? -6.609 16.594 -1.315 1 81.31 57 ASN B N 1
ATOM 1424 C CA . ASN B 1 57 ? -6.695 16.234 -2.725 1 81.31 57 ASN B CA 1
ATOM 1425 C C . ASN B 1 57 ? -5.324 15.859 -3.291 1 81.31 57 ASN B C 1
ATOM 1427 O O . ASN B 1 57 ? -4.328 15.859 -2.564 1 81.31 57 ASN B O 1
ATOM 1431 N N . GLU B 1 58 ? -5.328 15.562 -4.484 1 77.31 58 GLU B N 1
ATOM 1432 C CA . GLU B 1 58 ? -4.113 15.094 -5.145 1 77.31 58 GLU B CA 1
ATOM 1433 C C . GLU B 1 58 ? -3.035 16.172 -5.141 1 77.31 58 GLU B C 1
ATOM 1435 O O . GLU B 1 58 ? -1.849 15.875 -4.992 1 77.31 58 GLU B O 1
ATOM 1440 N N . ASP B 1 59 ? -3.48 17.375 -5.262 1 80.06 59 ASP B N 1
ATOM 1441 C CA . ASP B 1 59 ? -2.529 18.484 -5.258 1 80.06 59 ASP B CA 1
ATOM 1442 C C . ASP B 1 59 ? -1.813 18.594 -3.912 1 80.06 59 ASP B C 1
ATOM 1444 O O . ASP B 1 59 ? -0.603 18.828 -3.863 1 80.06 59 ASP B O 1
ATOM 1448 N N . CYS B 1 60 ? -2.586 18.422 -2.922 1 84.75 60 CYS B N 1
ATOM 1449 C CA . CYS B 1 60 ? -2.023 18.469 -1.576 1 84.75 60 CYS B CA 1
ATOM 1450 C C . CYS B 1 60 ? -0.976 17.375 -1.382 1 84.75 60 CYS B C 1
ATOM 1452 O O . CYS B 1 60 ? 0.082 17.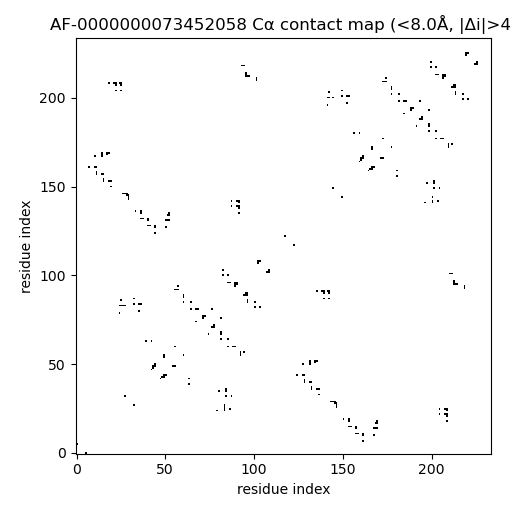625 -0.8 1 84.75 60 CYS B O 1
ATOM 1454 N N . ALA B 1 61 ? -1.278 16.219 -1.854 1 84 61 ALA B N 1
ATOM 1455 C CA . ALA B 1 61 ? -0.358 15.094 -1.739 1 84 61 ALA B CA 1
ATOM 1456 C C . ALA B 1 61 ? 0.927 15.352 -2.521 1 84 61 ALA B C 1
ATOM 1458 O O . ALA B 1 61 ? 2.025 15.07 -2.031 1 84 61 ALA B O 1
ATOM 1459 N N . GLU B 1 62 ? 0.825 15.93 -3.643 1 81.38 62 GLU B N 1
ATOM 1460 C CA . GLU B 1 62 ? 1.988 16.234 -4.473 1 81.38 62 GLU B CA 1
ATOM 1461 C C . GLU B 1 62 ? 2.898 17.25 -3.801 1 81.38 62 GLU B C 1
ATOM 1463 O O . GLU B 1 62 ? 4.121 17.109 -3.805 1 81.38 62 GLU B O 1
ATOM 1468 N N . LEU B 1 63 ? 2.307 18.25 -3.328 1 86.31 63 LEU B N 1
ATOM 1469 C CA . LEU B 1 63 ? 3.074 19.281 -2.631 1 86.31 63 LEU B CA 1
ATOM 1470 C C . LEU B 1 63 ? 3.771 18.703 -1.405 1 86.31 63 LEU B C 1
ATOM 1472 O O . LEU B 1 63 ? 4.914 19.062 -1.107 1 86.31 63 LEU B O 1
ATOM 1476 N N . TYR B 1 64 ? 3.035 17.812 -0.789 1 90.62 64 TYR B N 1
ATOM 1477 C CA . TYR B 1 64 ? 3.625 17.125 0.363 1 90.62 64 TYR B CA 1
ATOM 1478 C C . TYR B 1 64 ? 4.848 16.328 -0.048 1 90.62 64 TYR B C 1
ATOM 1480 O O . TYR B 1 64 ? 5.875 16.344 0.635 1 90.62 64 TYR B O 1
ATOM 1488 N N . PHE B 1 65 ? 4.777 15.672 -1.125 1 82.88 65 PHE B N 1
ATOM 1489 C CA . PHE B 1 65 ? 5.891 14.844 -1.581 1 82.88 65 PHE B CA 1
ATOM 1490 C C . PHE B 1 65 ? 7.102 15.711 -1.915 1 82.88 65 PHE B C 1
ATOM 1492 O O . PHE B 1 65 ? 8.234 15.352 -1.589 1 82.88 65 PHE B O 1
ATOM 1499 N N . ASN B 1 66 ? 6.84 16.812 -2.516 1 83.5 66 ASN B N 1
ATOM 1500 C CA . ASN B 1 66 ? 7.918 17.75 -2.785 1 83.5 66 ASN B CA 1
ATOM 1501 C C . ASN B 1 66 ? 8.555 18.266 -1.493 1 83.5 66 ASN B C 1
ATOM 1503 O O . ASN B 1 66 ? 9.773 18.391 -1.401 1 83.5 66 ASN B O 1
ATOM 1507 N N . TYR B 1 67 ? 7.688 18.531 -0.564 1 90 67 TYR B N 1
ATOM 1508 C CA . TYR B 1 67 ? 8.156 18.969 0.745 1 90 67 TYR B CA 1
ATOM 1509 C C . TYR B 1 67 ? 9.086 17.922 1.364 1 90 67 TYR B C 1
ATOM 1511 O O . TYR B 1 67 ? 10.133 18.266 1.923 1 90 67 TYR B O 1
ATOM 1519 N N . LEU B 1 68 ? 8.703 16.641 1.281 1 90.62 68 LEU B N 1
ATOM 1520 C CA . LEU B 1 68 ? 9.531 15.57 1.829 1 90.62 68 LEU B CA 1
ATOM 1521 C C . LEU B 1 68 ? 10.883 15.516 1.13 1 90.62 68 LEU B C 1
ATOM 1523 O O . LEU B 1 68 ? 11.922 15.398 1.786 1 90.62 68 LEU B O 1
ATOM 1527 N N . MET B 1 69 ? 10.844 15.602 -0.118 1 83.75 69 MET B N 1
ATOM 1528 C CA . MET B 1 69 ? 12.062 15.516 -0.916 1 83.75 69 MET B CA 1
ATOM 1529 C C . MET B 1 69 ? 13.016 16.672 -0.582 1 83.75 69 MET B C 1
ATOM 1531 O O . MET B 1 69 ? 14.219 16.453 -0.447 1 83.75 69 MET B O 1
ATOM 1535 N N . ASP B 1 70 ? 12.477 17.781 -0.4 1 86.25 70 ASP B N 1
ATOM 1536 C CA . ASP B 1 70 ? 13.273 18.984 -0.16 1 86.25 70 ASP B CA 1
ATOM 1537 C C . ASP B 1 70 ? 13.812 19 1.27 1 86.25 70 ASP B C 1
ATOM 1539 O O . ASP B 1 70 ? 14.828 19.641 1.546 1 86.25 70 ASP B O 1
ATOM 1543 N N . ASN B 1 71 ? 13.133 18.328 2.154 1 92.69 71 ASN B N 1
ATOM 1544 C CA . ASN B 1 71 ? 13.461 18.484 3.564 1 92.69 71 ASN B CA 1
ATOM 1545 C C . ASN B 1 71 ? 13.859 17.156 4.207 1 92.69 71 ASN B C 1
ATOM 1547 O O . ASN B 1 71 ? 13.828 17.031 5.43 1 92.69 71 ASN B O 1
ATOM 1551 N N . HIS B 1 72 ? 14.18 16.172 3.447 1 86.75 72 HIS B N 1
ATOM 1552 C CA . HIS B 1 72 ? 14.367 14.812 3.955 1 86.75 72 HIS B CA 1
ATOM 1553 C C . HIS B 1 72 ? 15.5 14.758 4.973 1 86.75 72 HIS B C 1
ATOM 1555 O O . HIS B 1 72 ? 15.43 14.016 5.953 1 86.75 72 HIS B O 1
ATOM 1561 N N . LYS B 1 73 ? 16.547 15.602 4.812 1 91.25 73 LYS B N 1
ATOM 1562 C CA . LYS B 1 73 ? 17.656 15.625 5.762 1 91.25 73 LYS B CA 1
ATOM 1563 C C . LYS B 1 73 ? 17.203 16.219 7.098 1 91.25 73 LYS B C 1
ATOM 1565 O O . LYS B 1 73 ? 17.5 15.656 8.156 1 91.25 73 LYS B O 1
ATOM 1570 N N . ARG B 1 74 ? 16.531 17.266 6.977 1 94.5 74 ARG B N 1
ATOM 1571 C CA . ARG B 1 74 ? 16.047 17.938 8.18 1 94.5 74 ARG B CA 1
ATOM 1572 C C . ARG B 1 74 ? 15.047 17.062 8.93 1 94.5 74 ARG B C 1
ATOM 1574 O O . ARG B 1 74 ? 15.047 17.031 10.164 1 94.5 74 ARG B O 1
ATOM 1581 N N . LEU B 1 75 ? 14.227 16.359 8.211 1 94.31 75 LEU B N 1
ATOM 1582 C CA . LEU B 1 75 ? 13.172 15.531 8.789 1 94.31 75 LEU B CA 1
ATOM 1583 C C . LEU B 1 75 ? 13.727 14.195 9.281 1 94.31 75 LEU B C 1
ATOM 1585 O O . LEU B 1 75 ? 13.047 13.469 10.008 1 94.31 75 LEU B O 1
ATOM 1589 N N . GLY B 1 76 ? 14.93 13.812 8.82 1 93.19 76 GLY B N 1
ATOM 1590 C CA . GLY B 1 76 ? 15.531 12.547 9.219 1 93.19 76 GLY B CA 1
ATOM 1591 C C . GLY B 1 76 ? 14.898 11.344 8.539 1 93.19 76 GLY B C 1
ATOM 1592 O O . GLY B 1 76 ? 14.766 10.281 9.148 1 93.19 76 GLY B O 1
ATOM 1593 N N . ILE B 1 77 ? 14.328 11.555 7.367 1 90.56 77 ILE B N 1
ATOM 1594 C CA . ILE B 1 77 ? 13.703 10.453 6.648 1 90.56 77 ILE B CA 1
ATOM 1595 C C . ILE B 1 77 ? 14.523 10.109 5.41 1 90.56 77 ILE B C 1
ATOM 1597 O O . ILE B 1 77 ? 15.219 10.969 4.863 1 90.56 77 ILE B O 1
ATOM 1601 N N . ASN B 1 78 ? 14.555 8.828 5.02 1 83 78 ASN B N 1
ATOM 1602 C CA . ASN B 1 78 ? 15.297 8.359 3.85 1 83 78 ASN B CA 1
ATOM 1603 C C . ASN B 1 78 ? 14.375 8.125 2.658 1 83 78 ASN B C 1
ATOM 1605 O O . ASN B 1 78 ? 13.164 8.359 2.748 1 83 78 ASN B O 1
ATOM 1609 N N . LEU B 1 79 ? 14.938 7.77 1.561 1 78.19 79 LEU B N 1
ATOM 1610 C CA . LEU B 1 79 ? 14.195 7.613 0.315 1 78.19 79 LEU B CA 1
ATOM 1611 C C . LEU B 1 79 ? 13.125 6.539 0.455 1 78.19 79 LEU B C 1
ATOM 1613 O O . LEU B 1 79 ? 12.031 6.672 -0.106 1 78.19 79 LEU B O 1
ATOM 1617 N N . THR B 1 80 ? 13.438 5.586 1.184 1 77.56 80 THR B N 1
ATOM 1618 C CA . THR B 1 80 ? 12.469 4.52 1.415 1 77.56 80 THR B CA 1
ATOM 1619 C C . THR B 1 80 ? 11.258 5.039 2.182 1 77.56 80 THR B C 1
ATOM 1621 O O . THR B 1 80 ? 10.117 4.699 1.861 1 77.56 80 THR B O 1
ATOM 1624 N N . ASP B 1 81 ? 11.492 5.918 3.16 1 84.38 81 ASP B N 1
ATOM 1625 C CA . ASP B 1 81 ? 10.406 6.516 3.93 1 84.38 81 ASP B CA 1
ATOM 1626 C C . ASP B 1 81 ? 9.523 7.395 3.041 1 84.38 81 ASP B C 1
ATOM 1628 O O . ASP B 1 81 ? 8.305 7.402 3.189 1 84.38 81 ASP B O 1
ATOM 1632 N N . ILE B 1 82 ? 10.18 8.023 2.189 1 83.94 82 ILE B N 1
ATOM 1633 C CA . ILE B 1 82 ? 9.453 8.914 1.292 1 83.94 82 ILE B CA 1
ATOM 1634 C C . ILE B 1 82 ? 8.555 8.094 0.37 1 83.94 82 ILE B C 1
ATOM 1636 O O . ILE B 1 82 ? 7.371 8.406 0.205 1 83.94 82 ILE B O 1
ATOM 1640 N N . LYS B 1 83 ? 9.148 7.086 -0.122 1 77.5 83 LYS B N 1
ATOM 1641 C CA . LYS B 1 83 ? 8.383 6.211 -1.005 1 77.5 83 LYS B CA 1
ATOM 1642 C C . LYS B 1 83 ? 7.195 5.59 -0.271 1 77.5 83 LYS B C 1
ATOM 1644 O O . LYS B 1 83 ? 6.078 5.559 -0.797 1 77.5 83 LYS B O 1
ATOM 1649 N N . ARG B 1 84 ? 7.402 5.172 0.882 1 82.81 84 ARG B N 1
ATOM 1650 C CA . ARG B 1 84 ? 6.352 4.566 1.695 1 82.81 84 ARG B CA 1
ATOM 1651 C C . ARG B 1 84 ? 5.258 5.582 2.018 1 82.81 84 ARG B C 1
ATOM 1653 O O . ARG B 1 84 ? 4.074 5.238 2.035 1 82.81 84 ARG B O 1
ATOM 1660 N N . SER B 1 85 ? 5.715 6.758 2.277 1 87.38 85 SER B N 1
ATOM 1661 C CA . SER B 1 85 ? 4.75 7.816 2.543 1 87.38 85 SER B CA 1
ATOM 1662 C C . SER B 1 85 ? 3.865 8.078 1.326 1 87.38 85 SER B C 1
ATOM 1664 O O . SER B 1 85 ? 2.646 8.219 1.456 1 87.38 85 SER B O 1
ATOM 1666 N N . MET B 1 86 ? 4.477 8.062 0.236 1 82.5 86 MET B N 1
ATOM 1667 C CA . MET B 1 86 ? 3.746 8.312 -1.004 1 82.5 86 MET B CA 1
ATOM 1668 C C . MET B 1 86 ? 2.746 7.195 -1.28 1 82.5 86 MET B C 1
ATOM 1670 O O . MET B 1 86 ? 1.604 7.457 -1.661 1 82.5 86 MET B O 1
ATOM 1674 N N . GLN B 1 87 ? 3.229 6.059 -1.083 1 79.25 87 GLN B N 1
ATOM 1675 C CA . GLN B 1 87 ? 2.359 4.902 -1.282 1 79.25 87 GLN B CA 1
ATOM 1676 C C . GLN B 1 87 ? 1.178 4.93 -0.316 1 79.25 87 GLN B C 1
ATOM 1678 O O . GLN B 1 87 ? 0.028 4.762 -0.727 1 79.25 87 GLN B O 1
ATOM 1683 N N . LEU B 1 88 ? 1.461 5.125 0.916 1 86.94 88 LEU B N 1
ATOM 1684 C CA . LEU B 1 88 ? 0.446 5.121 1.963 1 86.94 88 LEU B CA 1
ATOM 1685 C C . LEU B 1 88 ? -0.607 6.191 1.703 1 86.94 88 LEU B C 1
ATOM 1687 O O . LEU B 1 88 ? -1.808 5.91 1.733 1 86.94 88 LEU B O 1
ATOM 1691 N N . ILE B 1 89 ? -0.114 7.332 1.428 1 87.19 89 ILE B N 1
ATOM 1692 C CA . ILE B 1 89 ? -1.023 8.453 1.221 1 87.19 89 ILE B CA 1
ATOM 1693 C C . ILE B 1 89 ? -1.798 8.258 -0.08 1 87.19 89 ILE B C 1
ATOM 1695 O O . ILE B 1 89 ? -2.992 8.555 -0.149 1 87.19 89 ILE B O 1
ATOM 1699 N N . GLY B 1 90 ? -1.095 7.789 -1.102 1 81.25 90 GLY B N 1
ATOM 1700 C CA . GLY B 1 90 ? -1.78 7.465 -2.342 1 81.25 90 GLY B CA 1
ATOM 1701 C C . GLY B 1 90 ? -2.9 6.457 -2.16 1 81.25 90 GLY B C 1
ATOM 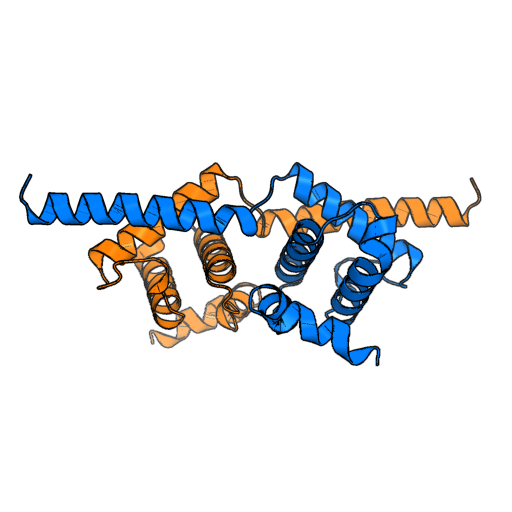1702 O O . GLY B 1 90 ? -3.982 6.617 -2.729 1 81.25 90 GLY B O 1
ATOM 1703 N N . ASP B 1 91 ? -2.662 5.469 -1.335 1 79 91 ASP B N 1
ATOM 1704 C CA . ASP B 1 91 ? -3.658 4.434 -1.067 1 79 91 ASP B CA 1
ATOM 1705 C C . ASP B 1 91 ? -4.844 5.004 -0.291 1 79 91 ASP B C 1
ATOM 1707 O O . ASP B 1 91 ? -5.996 4.66 -0.569 1 79 91 ASP B O 1
ATOM 1711 N N . ILE B 1 92 ? -4.508 5.816 0.654 1 82.38 92 ILE B N 1
ATOM 1712 C CA . ILE B 1 92 ? -5.543 6.387 1.509 1 82.38 92 ILE B CA 1
ATOM 1713 C C . ILE B 1 92 ? -6.461 7.281 0.679 1 82.38 92 ILE B C 1
ATOM 1715 O O . ILE B 1 92 ? -7.68 7.285 0.875 1 82.38 92 ILE B O 1
ATOM 1719 N N . LEU B 1 93 ? -5.812 7.992 -0.14 1 77.06 93 LEU B N 1
ATOM 1720 C CA . LEU B 1 93 ? -6.566 8.961 -0.925 1 77.06 93 LEU B CA 1
ATOM 1721 C C . LEU B 1 93 ? -7.141 8.312 -2.18 1 77.06 93 LEU B C 1
ATOM 1723 O O . LEU B 1 93 ? -7.957 8.922 -2.879 1 77.06 93 LEU B O 1
ATOM 1727 N N . ASP B 1 94 ? -6.844 7.137 -2.322 1 68.94 94 ASP B N 1
ATOM 1728 C CA . ASP B 1 94 ? -7.254 6.406 -3.518 1 68.94 94 ASP B CA 1
ATOM 1729 C C . ASP B 1 94 ? -6.832 7.145 -4.785 1 68.94 94 ASP B C 1
ATOM 1731 O O . ASP B 1 94 ? -7.652 7.379 -5.672 1 68.94 94 ASP B O 1
ATOM 1735 N N . VAL B 1 95 ? -5.848 7.762 -4.719 1 58.66 95 VAL B N 1
ATOM 1736 C CA . VAL B 1 95 ? -5.285 8.469 -5.871 1 58.66 95 VAL B CA 1
ATOM 1737 C C . VAL B 1 95 ? -4.09 7.688 -6.414 1 58.66 95 VAL B C 1
ATOM 1739 O O . VAL B 1 95 ? -3.383 7.016 -5.66 1 58.66 95 VAL B O 1
ATOM 1742 N N . GLU B 1 96 ? -4.266 7.445 -7.773 1 47.53 96 GLU B N 1
ATOM 1743 C CA . GLU B 1 96 ? -3.09 6.848 -8.398 1 47.53 96 GLU B CA 1
ATOM 1744 C C . GLU B 1 96 ? -1.831 7.652 -8.078 1 47.53 96 GLU B C 1
ATOM 1746 O O . GLU B 1 96 ? -1.782 8.859 -8.328 1 47.53 96 GLU B O 1
ATOM 1751 N N . VAL B 1 97 ? -1.257 7.375 -6.98 1 44.47 97 VAL B N 1
ATOM 1752 C CA . VAL B 1 97 ? 0.054 8.016 -6.898 1 44.47 97 VAL B CA 1
ATOM 1753 C C . VAL B 1 97 ? 0.791 7.855 -8.227 1 44.47 97 VAL B C 1
ATOM 1755 O O . VAL B 1 97 ? 1.149 6.742 -8.617 1 44.47 97 VAL B O 1
ATOM 1758 N N . ASN B 1 98 ? 0.13 8.148 -9.172 1 39.16 98 ASN B N 1
ATOM 1759 C CA . ASN B 1 98 ? 0.556 8.062 -10.562 1 39.16 98 ASN B CA 1
ATOM 1760 C C . ASN B 1 98 ? 2.059 7.82 -10.672 1 39.16 98 ASN B C 1
ATOM 1762 O O . ASN B 1 98 ? 2.518 6.68 -10.586 1 39.16 98 ASN B O 1
ATOM 1766 N N . HIS B 1 99 ? 2.672 8.766 -11.656 1 36.78 99 HIS B N 1
ATOM 1767 C CA . HIS B 1 99 ? 3.895 8.984 -12.43 1 36.78 99 HIS B CA 1
ATOM 1768 C C . HIS B 1 99 ? 5.102 9.148 -11.508 1 36.78 99 HIS B C 1
ATOM 1770 O O . HIS B 1 99 ? 6.246 9.062 -11.953 1 36.78 99 HIS B O 1
ATOM 1776 N N . TYR B 1 100 ? 4.871 9.594 -10.438 1 32.59 100 TYR B N 1
ATOM 1777 C CA . TYR B 1 100 ? 6.098 9.984 -9.758 1 32.59 100 TYR B CA 1
ATOM 1778 C C . TYR B 1 100 ? 6.809 8.773 -9.164 1 32.59 100 TYR B C 1
ATOM 1780 O O . TYR B 1 100 ? 8.039 8.688 -9.203 1 32.59 100 TYR B O 1
ATOM 1788 N N . LEU B 1 101 ? 6.117 8 -8.414 1 35.62 101 LEU B N 1
ATOM 1789 C CA . LEU B 1 101 ? 6.797 6.871 -7.797 1 35.62 101 LEU B CA 1
ATOM 1790 C C . LEU B 1 101 ? 7.348 5.922 -8.859 1 35.62 101 LEU B C 1
ATOM 1792 O O . LEU B 1 101 ? 8.336 5.23 -8.617 1 35.62 101 LEU B O 1
ATOM 1796 N N . LYS B 1 102 ? 6.473 5.629 -9.844 1 35.41 102 LYS B N 1
ATOM 1797 C CA . LYS B 1 102 ? 7.09 4.875 -10.93 1 35.41 102 LYS B CA 1
ATOM 1798 C C . LYS B 1 102 ? 8.469 5.434 -11.273 1 35.41 102 LYS B C 1
ATOM 1800 O O . LYS B 1 102 ? 9.359 4.691 -11.688 1 35.41 102 LYS B O 1
ATOM 1805 N N . ASP B 1 103 ? 8.5 6.719 -11.305 1 31.64 103 ASP B N 1
ATOM 1806 C CA . ASP B 1 103 ? 9.797 7.312 -1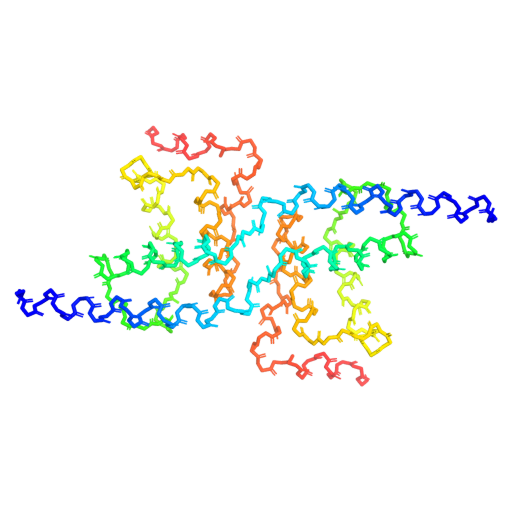1.625 1 31.64 103 ASP B CA 1
ATOM 1807 C C . ASP B 1 103 ? 10.82 7.016 -10.539 1 31.64 103 ASP B C 1
ATOM 1809 O O . ASP B 1 103 ? 12.023 7.223 -10.734 1 31.64 103 ASP B O 1
ATOM 1813 N N . PHE B 1 104 ? 10.383 6.906 -9.375 1 30.27 104 PHE B N 1
ATOM 1814 C CA . PHE B 1 104 ? 11.406 6.633 -8.367 1 30.27 104 PHE B CA 1
ATOM 1815 C C . PHE B 1 104 ? 12.047 5.273 -8.602 1 30.27 104 PHE B C 1
ATOM 1817 O O . PHE B 1 104 ? 13.188 5.043 -8.211 1 30.27 104 PHE B O 1
ATOM 1824 N N . SER B 1 105 ? 11.352 4.281 -8.82 1 31.36 105 SER B N 1
ATOM 1825 C CA . SER B 1 105 ? 12.086 3.041 -9.031 1 31.36 105 SER B CA 1
ATOM 1826 C C . SER B 1 105 ? 13.07 3.176 -10.188 1 31.36 105 SER B C 1
ATOM 1828 O O . SER B 1 105 ? 13.992 2.367 -10.32 1 31.36 105 SER B O 1
ATOM 1830 N N . LEU B 1 106 ? 12.633 3.189 -11.438 1 28.25 106 LEU B N 1
ATOM 1831 C CA . LEU B 1 106 ? 13.711 3.027 -12.406 1 28.25 106 LEU B CA 1
ATOM 1832 C C . LEU B 1 106 ? 14.836 4.02 -12.141 1 28.25 106 LEU B C 1
ATOM 1834 O O . LEU B 1 106 ? 14.648 4.996 -11.406 1 28.25 106 LEU B O 1
ATOM 1838 N N . SER B 1 107 ? 15.742 4.383 -13.32 1 28.88 107 SER B N 1
ATOM 1839 C CA . SER B 1 107 ? 16.953 5.164 -13.602 1 28.88 107 SER B CA 1
ATOM 1840 C C . SER B 1 107 ? 16.781 6.609 -13.141 1 28.88 107 SER B C 1
ATOM 1842 O O . SER B 1 107 ? 17.734 7.398 -13.211 1 28.88 107 SER B O 1
ATOM 1844 N N . ASN B 1 108 ? 15.633 7.297 -13.148 1 28.45 108 ASN B N 1
ATOM 1845 C CA . ASN B 1 108 ? 15.797 8.742 -13.234 1 28.45 108 ASN B CA 1
ATOM 1846 C C . ASN B 1 108 ? 15.906 9.383 -11.852 1 28.45 108 ASN B C 1
ATOM 1848 O O . ASN B 1 108 ? 14.961 10.016 -11.375 1 28.45 108 ASN B O 1
ATOM 1852 N N . VAL B 1 109 ? 16.203 8.945 -10.883 1 29.53 109 VAL B N 1
ATOM 1853 C CA . VAL B 1 109 ? 16.781 9.805 -9.852 1 29.53 109 VAL B CA 1
ATOM 1854 C C . VAL B 1 109 ? 17.484 10.992 -10.508 1 29.53 109 VAL B C 1
ATOM 1856 O O . VAL B 1 109 ? 17.719 12.016 -9.859 1 29.53 109 VAL B O 1
ATOM 1859 N N . THR B 1 110 ? 17.969 10.828 -11.742 1 29.53 110 THR B N 1
ATOM 1860 C CA . THR B 1 110 ? 18.609 11.961 -12.406 1 29.53 110 THR B CA 1
ATOM 1861 C C . THR B 1 110 ? 17.594 13.055 -12.727 1 29.53 110 THR B C 1
ATOM 1863 O O . THR B 1 110 ? 17.969 14.164 -13.102 1 29.53 110 THR B O 1
ATOM 1866 N N . LEU B 1 111 ? 16.422 12.688 -13.039 1 27.61 111 LEU B N 1
ATOM 1867 C CA . LEU B 1 111 ? 15.594 13.789 -13.5 1 27.61 111 LEU B CA 1
ATOM 1868 C C . LEU B 1 111 ? 15.328 14.781 -12.367 1 27.61 111 LEU B C 1
ATOM 1870 O O . LEU B 1 111 ? 15.234 15.984 -12.602 1 27.61 111 LEU B O 1
ATOM 1874 N N . TRP B 1 112 ? 15.102 14.273 -11.219 1 28.05 112 TRP B N 1
ATOM 1875 C CA . TRP B 1 112 ? 14.852 15.367 -10.289 1 28.05 112 TRP B CA 1
ATOM 1876 C C . TRP B 1 112 ? 16.141 16.078 -9.914 1 28.05 112 TRP B C 1
ATOM 1878 O O . TRP B 1 112 ? 16.125 17.156 -9.328 1 28.05 112 TRP B O 1
ATOM 1888 N N . MET B 1 113 ? 17.156 15.398 -10.086 1 28.25 113 MET B N 1
ATOM 1889 C CA . MET B 1 113 ? 18.344 16.219 -9.828 1 28.25 113 MET B CA 1
ATOM 1890 C C . MET B 1 113 ? 18.562 17.203 -10.969 1 28.25 113 MET B C 1
ATOM 1892 O O . MET B 1 113 ? 19.172 18.266 -10.766 1 28.25 113 MET B O 1
ATOM 1896 N N . SER B 1 114 ? 18.203 16.812 -12.188 1 28.59 114 SER B N 1
ATOM 1897 C CA . SER B 1 114 ? 18.656 17.766 -13.195 1 28.59 114 SER B CA 1
ATOM 1898 C C . SER B 1 114 ? 17.75 18.984 -13.258 1 28.59 114 SER B C 1
ATOM 1900 O O . SER B 1 114 ? 18.031 19.938 -13.992 1 28.59 114 SER B O 1
ATOM 1902 N N . GLN B 1 115 ? 16.547 19 -12.883 1 27.47 115 GLN B N 1
ATOM 1903 C CA . GLN B 1 115 ? 15.992 20.312 -13.188 1 27.47 115 GLN B CA 1
ATOM 1904 C C . GLN B 1 115 ? 16.5 21.359 -12.211 1 27.47 115 GLN B C 1
ATOM 1906 O O . GLN B 1 115 ? 16.172 22.547 -12.336 1 27.47 115 GLN B O 1
ATOM 1911 N N . GLU B 1 116 ? 17.062 21.141 -11.078 1 24.03 116 GLU B N 1
ATOM 1912 C CA . GLU B 1 116 ? 17.609 22.359 -10.484 1 24.03 116 GLU B CA 1
ATOM 1913 C C . GLU B 1 116 ? 18.906 22.766 -11.172 1 24.03 116 GLU B C 1
ATOM 1915 O O . GLU B 1 116 ? 19.578 23.703 -10.742 1 24.03 116 GLU B O 1
ATOM 1920 N N . LYS B 1 117 ? 19.156 22.516 -12.562 1 26.66 117 LYS B N 1
ATOM 1921 C CA . LYS B 1 117 ? 20.094 23.531 -13.016 1 26.66 117 LYS B CA 1
ATOM 1922 C C . LYS B 1 117 ? 19.359 24.812 -13.414 1 26.66 117 LYS B C 1
ATOM 1924 O O . LYS B 1 117 ? 18.297 24.766 -14.031 1 26.66 117 LYS B O 1
#

Secondary structure (DSSP, 8-state):
--HHHHHHHHHHHHHHHHHHHHHTTT---HHHHHHHHHHHHHHHHHH----SGGG--HHHHHHHHHHHHHHHHHHT--HHHHHHHHHHHHHHHT----THHHHHHSSTHHHHHHTT-/--HHHHHHHHHHHHHHHHHHHHHTTT---HHHHHHHHHHHHHHHHHH----SGGG--HHHHHHHHHHHHHHHHHHT--HHHHHHHHHHHHHHHT----HHHHHHHSSTHHHHHHTT-

pLDDT: mean 76.56, std 22.82, range [23.69, 97.25]

InterPro domains:
  IPR035388 Swarming motility protein SwrA [PF17423] (1-116)

Sequence (234 aa):
MKRASIVREKKYYELVEQLKVRSQDVTFSATKAVGLLMLFSRYLVNYTSVESVEDINEDCAELYFNYLMDNHKRLGINLTDIKRSMQLIGDILDVEVNHYLKDFSLSNVTLWMSQEKMKRASIVREKKYYELVEQLKVRSQDVTFSATKAVGLLMLFSRYLVNYTSVESVEDINEDCAELYFNYLMDNHKRLGINLTDIKRSMQLIGDILDVEVNHYLKDFSLSNVTLWMSQEK

Radius of gyration: 19.95 Å; Cα contacts (8 Å, |Δi|>4): 175; chains: 2; bounding box: 47×68×43 Å